Protein AF-B6F156-F1 (afdb_monomer)

Secondary structure (DSSP, 8-state):
-EE--TT--HHHHHHHHHHT--EEEE---SSHHHHHHHH-TTHHHHHHHHHHHHHHTT--SPEEEEEEE-TTT-SHHHHHHHHHHHHHTT--EEEEEEPPSSSS--SPPPHHHHHHHHHHHHT---SSEEEEE-----SS-TTSS-GGG---B-EE-TT-EEESBTT--SGGG--EETTTS-HHHHHHSHHHHHHHHHHHHHHHH-HHHHT-TTHHHHTTS-HHHHHHHHS-TTS--S-HHHHHHHHHHHHHTT-

Nearest PDB structures (foldseek):
  7qbt-assembly2_B  TM=6.401E-01  e=4.687E-03  Methanosarcina acetivorans
  7mjz-assembly1_A  TM=7.059E-01  e=1.134E-02  Bacteroides uniformis
  7qbt-assembly3_C  TM=6.334E-01  e=6.292E-03  Methanosarcina acetivorans
  7qbv-assembly2_B  TM=6.401E-01  e=7.079E-03  Methanosarcina acetivorans
  7mjx-assembly2_B  TM=7.141E-01  e=5.247E-02  Bacteroides uniformis

pLDDT: mean 93.04, std 7.11, range [56.88, 98.62]

Sequence (255 aa):
MVSNGSLIDNKKAKMLSKYNINIQFTIDGYNAEINNLTRGKNSFESQINALELLRKNNFKGFLNIRTNLWSKNLSYKNIKGIVEICEKFEVLRLDLVEAKKNGSFNEILLESDYKKVKSIIDKLNTKVNIVYERDIEEFKCELDKDLMNIEFGLRISANGDVFPCQYFLDKQFSIGNIYHNTLEDIIYGDKNKKIIDLISLRKSFIKKCTDCVYGDKCNAGCPAKAYLNNNNIFTIDGSCYKRKLDFANYYIKLI

Mean predicted aligned error: 5.0 Å

Structure (mmCIF, N/CA/C/O backbone):
data_AF-B6F156-F1
#
_entry.id   AF-B6F156-F1
#
loop_
_atom_site.group_PDB
_atom_site.id
_atom_site.type_symbol
_atom_site.label_atom_id
_atom_site.label_alt_id
_atom_site.label_comp_id
_atom_site.label_asym_id
_atom_site.label_entity_id
_atom_site.label_seq_id
_atom_site.pdbx_PDB_ins_code
_atom_site.Cartn_x
_atom_site.Cartn_y
_atom_site.Cartn_z
_atom_site.occupancy
_atom_site.B_iso_or_equiv
_atom_site.auth_seq_id
_atom_site.auth_comp_id
_atom_site.auth_asym_id
_atom_site.auth_atom_id
_atom_site.pdbx_PDB_model_num
ATOM 1 N N . MET A 1 1 ? -11.302 -5.441 0.487 1.00 93.06 1 MET A N 1
ATOM 2 C CA . MET A 1 1 ? -11.701 -4.067 0.106 1.00 93.06 1 MET A CA 1
ATOM 3 C C . MET A 1 1 ? -10.919 -3.075 0.949 1.00 93.06 1 MET A C 1
ATOM 5 O O . MET A 1 1 ? -10.837 -3.270 2.151 1.00 93.06 1 MET A O 1
ATOM 9 N N . VAL A 1 2 ? -10.370 -2.020 0.347 1.00 94.81 2 VAL A N 1
ATOM 10 C CA . VAL A 1 2 ? -9.778 -0.883 1.075 1.00 94.81 2 VAL A CA 1
ATOM 11 C C . VAL A 1 2 ? -10.713 0.312 0.907 1.00 94.81 2 VAL A C 1
ATOM 13 O O . VAL A 1 2 ? -11.169 0.566 -0.205 1.00 94.81 2 VAL A O 1
ATOM 16 N N . SER A 1 3 ? -11.046 1.012 1.990 1.00 95.00 3 SER A N 1
ATOM 17 C CA . SER A 1 3 ? -12.009 2.117 1.967 1.00 95.00 3 SER A CA 1
ATOM 18 C C . SER A 1 3 ? -11.616 3.232 2.933 1.00 95.00 3 SER A C 1
ATOM 20 O O . SER A 1 3 ? -11.032 2.989 3.985 1.00 95.00 3 SER A O 1
ATOM 22 N N . ASN A 1 4 ? -11.973 4.471 2.598 1.00 93.94 4 ASN A N 1
ATOM 23 C CA . ASN A 1 4 ? -11.883 5.610 3.516 1.00 93.94 4 ASN A CA 1
ATOM 24 C C . ASN A 1 4 ? -13.124 5.743 4.420 1.00 93.94 4 ASN A C 1
ATOM 26 O O . ASN A 1 4 ? -13.142 6.611 5.283 1.00 93.94 4 ASN A O 1
ATOM 30 N N . GLY A 1 5 ? -14.154 4.913 4.217 1.00 93.62 5 GLY A N 1
ATOM 31 C CA . GLY A 1 5 ? -15.374 4.868 5.027 1.00 93.62 5 GLY A CA 1
ATOM 32 C C . GLY A 1 5 ? -16.378 5.999 4.805 1.00 93.62 5 GLY A C 1
ATOM 33 O O . GLY A 1 5 ? -17.505 5.880 5.275 1.00 93.62 5 GLY A O 1
ATOM 34 N N . SER A 1 6 ? -16.044 7.043 4.039 1.00 93.75 6 SER A N 1
ATOM 35 C CA . SER A 1 6 ? -16.839 8.280 3.995 1.00 93.75 6 SER A CA 1
ATOM 36 C C . SER A 1 6 ? -18.266 8.121 3.469 1.00 93.75 6 SER A C 1
ATOM 38 O O . SER A 1 6 ? -19.143 8.905 3.816 1.00 93.75 6 SER A O 1
ATOM 40 N N . LEU A 1 7 ? -18.510 7.100 2.646 1.00 95.31 7 LEU A N 1
ATOM 41 C CA . LEU A 1 7 ? -19.807 6.845 2.015 1.00 95.31 7 LEU A CA 1
ATOM 42 C C . LEU A 1 7 ? -20.485 5.566 2.513 1.00 95.31 7 LEU A C 1
ATOM 44 O O . LEU A 1 7 ? -21.456 5.121 1.895 1.00 95.31 7 LEU A O 1
ATOM 48 N N . ILE A 1 8 ? -19.988 4.946 3.587 1.00 96.56 8 ILE A N 1
ATOM 49 C CA . ILE A 1 8 ? -20.640 3.774 4.179 1.00 96.56 8 ILE A CA 1
ATOM 50 C C . ILE A 1 8 ? -21.854 4.255 4.976 1.00 96.56 8 ILE A C 1
ATOM 52 O O . ILE A 1 8 ? -21.742 4.715 6.104 1.00 96.56 8 ILE A O 1
ATOM 56 N N . ASP A 1 9 ? -23.022 4.149 4.348 1.00 97.38 9 ASP A N 1
ATOM 57 C CA . ASP A 1 9 ? -24.328 4.334 4.978 1.00 97.38 9 ASP A CA 1
ATOM 58 C C . ASP A 1 9 ? -24.895 2.987 5.467 1.00 97.38 9 ASP A C 1
ATOM 60 O O . ASP A 1 9 ? -24.309 1.923 5.252 1.00 97.38 9 ASP A O 1
ATOM 64 N N . ASN A 1 10 ? -26.071 3.008 6.100 1.00 97.44 10 ASN A N 1
ATOM 65 C CA . ASN A 1 10 ? -26.702 1.796 6.624 1.00 97.44 10 ASN A CA 1
ATOM 66 C C . ASN A 1 10 ? -27.024 0.751 5.534 1.00 97.44 10 ASN A C 1
ATOM 68 O O . ASN A 1 10 ? -26.937 -0.450 5.787 1.00 97.44 10 ASN A O 1
ATOM 72 N N . LYS A 1 11 ? -27.369 1.178 4.309 1.00 97.81 11 LYS A N 1
ATOM 73 C CA . LYS A 1 11 ? -27.652 0.262 3.190 1.00 97.81 11 LYS A CA 1
ATOM 74 C C . LYS A 1 11 ? -26.374 -0.459 2.762 1.00 97.81 11 LYS A C 1
ATOM 76 O O . LYS A 1 11 ? -26.391 -1.678 2.591 1.00 97.81 11 LYS A O 1
ATOM 81 N N . LYS A 1 12 ? -25.266 0.276 2.621 1.00 97.25 12 LYS A N 1
ATOM 82 C CA . LYS A 1 12 ? -23.955 -0.293 2.285 1.00 97.25 12 LYS A CA 1
ATOM 83 C C . LYS A 1 12 ? -23.420 -1.156 3.421 1.00 97.25 12 LYS A C 1
ATOM 85 O O . LYS A 1 12 ? -22.956 -2.253 3.144 1.00 97.25 12 LYS A O 1
ATOM 90 N N . ALA A 1 13 ? -23.550 -0.730 4.676 1.00 97.31 13 ALA A N 1
ATOM 91 C CA . ALA A 1 13 ? -23.160 -1.531 5.833 1.00 97.31 13 ALA A CA 1
ATOM 92 C C . ALA A 1 13 ? -23.908 -2.872 5.863 1.00 97.31 13 ALA A C 1
ATOM 94 O O . ALA A 1 13 ? -23.271 -3.917 5.931 1.00 97.31 13 ALA A O 1
ATOM 95 N N . LYS A 1 14 ? -25.236 -2.870 5.676 1.00 97.12 14 LYS A N 1
ATOM 96 C CA . LYS A 1 14 ? -26.035 -4.103 5.577 1.00 97.12 14 LYS A CA 1
ATOM 97 C C . LYS A 1 14 ? -25.572 -5.014 4.438 1.00 97.12 14 LYS A C 1
ATOM 99 O O . LYS A 1 14 ? -25.502 -6.229 4.605 1.00 97.12 14 LYS A O 1
ATOM 104 N N . MET A 1 15 ? -25.250 -4.439 3.279 1.00 96.56 15 MET A N 1
ATOM 105 C CA . MET A 1 15 ? -24.708 -5.191 2.145 1.00 96.56 15 MET A CA 1
ATOM 106 C C . MET A 1 15 ? -23.341 -5.807 2.477 1.00 96.56 15 MET A C 1
ATOM 108 O O . MET A 1 15 ? -23.133 -6.989 2.229 1.00 96.56 15 MET A O 1
ATOM 112 N N . LEU A 1 16 ? -22.428 -5.033 3.065 1.00 96.38 16 LEU A N 1
ATOM 113 C CA . LEU A 1 16 ? -21.095 -5.492 3.456 1.00 96.38 16 LEU A CA 1
ATOM 114 C C . LEU A 1 16 ? -21.174 -6.608 4.509 1.00 96.38 16 LEU A C 1
ATOM 116 O O . LEU A 1 16 ? -20.507 -7.628 4.351 1.00 96.38 16 LEU A O 1
ATOM 120 N N . SER A 1 17 ? -22.049 -6.474 5.512 1.00 95.31 17 SER A N 1
ATOM 121 C CA . SER A 1 17 ? -22.307 -7.504 6.532 1.00 95.31 17 SER A CA 1
ATOM 122 C C . SER A 1 17 ? -22.934 -8.772 5.971 1.00 95.31 17 SER A C 1
ATOM 124 O O . SER A 1 17 ? -22.688 -9.857 6.487 1.00 95.31 17 SER A O 1
ATOM 126 N N . LYS A 1 18 ? -23.723 -8.674 4.895 1.00 96.44 18 LYS A N 1
ATOM 127 C CA . LYS A 1 18 ? -24.274 -9.859 4.226 1.00 96.44 18 LYS A CA 1
ATOM 128 C C . LYS A 1 18 ? -23.173 -10.722 3.604 1.00 96.44 18 LYS A C 1
ATOM 130 O O . LYS A 1 18 ? -23.259 -11.943 3.674 1.00 96.44 18 LYS A O 1
ATOM 135 N N . TYR A 1 19 ? -22.170 -10.101 2.984 1.00 95.31 19 TYR A N 1
ATOM 136 C CA . TYR A 1 19 ? -21.108 -10.820 2.270 1.00 95.31 19 TYR A CA 1
ATOM 137 C C . TYR A 1 19 ? -19.855 -11.076 3.116 1.00 95.31 19 TYR A C 1
ATOM 139 O O . TYR A 1 19 ? -19.027 -11.885 2.714 1.00 95.31 19 TYR A O 1
ATOM 147 N N . ASN A 1 20 ? -19.707 -10.403 4.265 1.00 91.75 20 ASN A N 1
ATOM 148 C CA . ASN A 1 20 ? -18.564 -10.527 5.180 1.00 91.75 20 ASN A CA 1
ATOM 149 C C . ASN A 1 20 ? -17.198 -10.412 4.479 1.00 91.75 20 ASN A C 1
ATOM 151 O O . ASN A 1 20 ? -16.246 -11.109 4.821 1.00 91.75 20 ASN A O 1
ATOM 155 N N . ILE A 1 21 ? -17.099 -9.520 3.488 1.00 92.06 21 ILE A N 1
ATOM 156 C CA . ILE A 1 21 ? -15.842 -9.277 2.773 1.00 92.06 21 ILE A CA 1
ATOM 157 C C . ILE A 1 21 ? -14.802 -8.667 3.711 1.00 92.06 21 ILE A C 1
ATOM 159 O O . ILE A 1 21 ? -15.156 -7.873 4.568 1.00 92.06 21 ILE A O 1
ATOM 163 N N . ASN A 1 22 ? -13.514 -8.937 3.510 1.00 95.50 22 ASN A N 1
ATOM 164 C CA . ASN A 1 22 ? -12.468 -8.283 4.302 1.00 95.50 22 ASN A CA 1
ATOM 165 C C . ASN A 1 22 ? -12.427 -6.775 3.996 1.00 95.50 22 ASN A C 1
ATOM 167 O O . ASN A 1 22 ? -12.381 -6.384 2.820 1.00 95.50 22 ASN A O 1
ATOM 171 N N . ILE A 1 23 ? -12.414 -5.927 5.027 1.00 96.88 23 ILE A N 1
ATOM 172 C CA . ILE A 1 23 ? -12.389 -4.464 4.893 1.00 96.88 23 ILE A CA 1
ATOM 173 C C . ILE A 1 23 ? -11.186 -3.900 5.638 1.00 96.88 23 ILE A C 1
ATOM 175 O O . ILE A 1 23 ? -10.985 -4.177 6.815 1.00 96.88 23 ILE A O 1
ATOM 179 N N . GLN A 1 24 ? -10.423 -3.056 4.953 1.00 97.88 24 GLN A N 1
ATOM 180 C CA . GLN A 1 24 ? -9.397 -2.227 5.559 1.00 97.88 24 GLN A CA 1
ATOM 181 C C . GLN A 1 24 ? -9.824 -0.762 5.528 1.00 97.88 24 GLN A C 1
ATOM 183 O O . GLN A 1 24 ? -10.112 -0.225 4.452 1.00 97.88 24 GLN A O 1
ATOM 188 N N . PHE A 1 25 ? -9.806 -0.115 6.689 1.00 97.94 25 PHE A N 1
ATOM 189 C CA . PHE A 1 25 ? -9.900 1.337 6.811 1.00 97.94 25 PHE A CA 1
ATOM 190 C C . PHE A 1 25 ? -8.520 1.942 6.999 1.00 97.94 25 PHE A C 1
ATOM 192 O O . PHE A 1 25 ? -7.653 1.324 7.610 1.00 97.94 25 PHE A O 1
ATOM 199 N N . THR A 1 26 ? -8.319 3.162 6.507 1.00 97.19 26 THR A N 1
ATOM 200 C CA . THR A 1 26 ? -7.079 3.898 6.769 1.00 97.19 26 THR A CA 1
ATOM 201 C C . THR A 1 26 ? -7.340 5.045 7.739 1.00 97.19 26 THR A C 1
ATOM 203 O O . THR A 1 26 ? -7.919 6.054 7.339 1.00 97.19 26 THR A O 1
ATOM 206 N N . ILE A 1 27 ? -6.902 4.893 8.988 1.00 98.06 27 ILE A N 1
ATOM 207 C CA . ILE A 1 27 ? -7.065 5.864 10.078 1.00 98.06 27 ILE A CA 1
ATOM 208 C C . ILE A 1 27 ? -5.660 6.250 10.550 1.00 98.06 27 ILE A C 1
ATOM 210 O O . ILE A 1 27 ? -4.930 5.409 11.060 1.00 98.06 27 ILE A O 1
ATOM 214 N N . ASP A 1 28 ? -5.257 7.506 10.350 1.00 97.50 28 ASP A N 1
ATOM 215 C CA . ASP A 1 28 ? -3.910 7.993 10.698 1.00 97.50 28 ASP A CA 1
ATOM 216 C C . ASP A 1 28 ? -3.827 8.604 12.102 1.00 97.50 28 ASP A C 1
ATOM 218 O O . ASP A 1 28 ? -2.723 8.861 12.597 1.00 97.50 28 ASP A O 1
ATOM 222 N N . GLY A 1 29 ? -4.975 8.859 12.735 1.00 97.81 29 GLY A N 1
ATOM 223 C CA . GLY A 1 29 ? -5.055 9.476 14.051 1.00 97.81 29 GLY A CA 1
ATOM 224 C C . GLY A 1 29 ? -6.192 8.930 14.908 1.00 97.81 29 GLY A C 1
ATOM 225 O O . GLY A 1 29 ? -7.269 8.645 14.394 1.00 97.81 29 GLY A O 1
ATOM 226 N N . TYR A 1 30 ? -5.980 8.844 16.223 1.00 98.00 30 TYR A N 1
ATOM 227 C CA . TYR A 1 30 ? -7.030 8.456 17.185 1.00 98.00 30 TYR A CA 1
ATOM 228 C C . TYR A 1 30 ? -8.124 9.519 17.378 1.00 98.00 30 TYR A C 1
ATOM 230 O O . TYR A 1 30 ? -9.101 9.285 18.086 1.00 98.00 30 TYR A O 1
ATOM 238 N N . ASN A 1 31 ? -7.940 10.707 16.802 1.00 98.19 31 ASN A N 1
ATOM 239 C CA . ASN A 1 31 ? -8.881 11.812 16.851 1.00 98.19 31 ASN A CA 1
ATOM 240 C C . ASN A 1 31 ? -8.879 12.589 15.524 1.00 98.19 31 ASN A C 1
ATOM 242 O O . ASN A 1 31 ? -7.987 12.432 14.682 1.00 98.19 31 ASN A O 1
ATOM 246 N N . ALA A 1 32 ? -9.869 13.466 15.362 1.00 97.88 32 ALA A N 1
ATOM 247 C CA . ALA A 1 32 ? -10.017 14.313 14.184 1.00 97.88 32 ALA A CA 1
ATOM 248 C C . ALA A 1 32 ? -8.817 15.246 13.961 1.00 97.88 32 ALA A C 1
ATOM 250 O O . ALA A 1 32 ? -8.410 15.441 12.820 1.00 97.88 32 ALA A O 1
ATOM 251 N N . GLU A 1 33 ? -8.228 15.784 15.035 1.00 97.62 33 GLU A N 1
ATOM 252 C CA . GLU A 1 33 ? -7.079 16.695 14.972 1.00 97.62 33 GLU A CA 1
ATOM 253 C C . GLU A 1 33 ? -5.899 16.074 14.218 1.00 97.62 33 GLU A C 1
ATOM 255 O O . GLU A 1 33 ? -5.367 16.702 13.310 1.00 97.62 33 GLU A O 1
ATOM 260 N N . ILE A 1 34 ? -5.523 14.834 14.543 1.00 97.31 34 ILE A N 1
ATOM 261 C CA . ILE A 1 34 ? -4.382 14.150 13.921 1.00 97.31 34 ILE A CA 1
ATOM 262 C C . ILE A 1 34 ? -4.786 13.510 12.592 1.00 97.31 34 ILE A C 1
ATOM 264 O O . ILE A 1 34 ? -4.065 13.631 11.602 1.00 97.31 34 ILE A O 1
ATOM 268 N N . ASN A 1 35 ? -5.933 12.826 12.549 1.00 97.50 35 ASN A N 1
ATOM 269 C CA . ASN A 1 35 ? -6.353 12.071 11.368 1.00 97.50 35 ASN A CA 1
ATOM 270 C C . ASN A 1 35 ? -6.619 12.990 10.168 1.00 97.50 35 ASN A C 1
ATOM 272 O O . ASN A 1 35 ? -6.212 12.698 9.042 1.00 97.50 35 ASN A O 1
ATOM 276 N N . ASN A 1 36 ? -7.271 14.130 10.407 1.00 96.75 36 ASN A N 1
ATOM 277 C CA . ASN A 1 36 ? -7.695 15.018 9.331 1.00 96.75 36 ASN A CA 1
ATOM 278 C C . ASN A 1 36 ? -6.519 15.778 8.690 1.00 96.75 36 ASN A C 1
ATOM 280 O O . ASN A 1 36 ? -6.694 16.286 7.582 1.00 96.75 36 ASN A O 1
ATOM 284 N N . LEU A 1 37 ? -5.324 15.799 9.311 1.00 95.44 37 LEU A N 1
ATOM 285 C CA . LEU A 1 37 ? -4.104 16.373 8.716 1.00 95.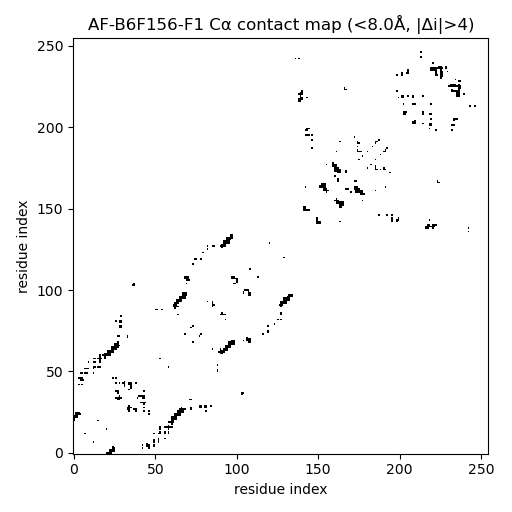44 37 LEU A CA 1
ATOM 286 C C . LEU A 1 37 ? -3.763 15.736 7.362 1.00 95.44 37 LEU A C 1
ATOM 288 O O . LEU A 1 37 ? -3.267 16.419 6.472 1.00 95.44 37 LEU A O 1
ATOM 292 N N . THR A 1 38 ? -4.027 14.437 7.206 1.00 94.81 38 THR A N 1
ATOM 293 C CA . THR A 1 38 ? -3.648 13.659 6.012 1.00 94.81 38 THR A CA 1
ATOM 294 C C . THR A 1 38 ? -4.853 13.083 5.281 1.00 94.81 38 THR A C 1
ATOM 296 O O . THR A 1 38 ? -4.771 12.792 4.088 1.00 94.81 38 THR A O 1
ATOM 299 N N . ARG A 1 39 ? -5.981 12.904 5.978 1.00 93.94 39 ARG A N 1
ATOM 300 C CA . ARG A 1 39 ? -7.204 12.292 5.436 1.00 93.94 39 ARG A CA 1
ATOM 301 C C . ARG A 1 39 ? -8.264 13.300 5.003 1.00 93.94 39 ARG A C 1
ATOM 303 O O . ARG A 1 39 ? -9.213 12.917 4.322 1.00 93.94 39 ARG A O 1
ATOM 310 N N . GLY A 1 40 ? -8.077 14.575 5.340 1.00 93.50 40 GLY A N 1
ATOM 311 C CA . GLY A 1 40 ? -9.013 15.648 5.031 1.00 93.50 40 GLY A CA 1
ATOM 312 C C . GLY A 1 40 ? -10.086 15.836 6.102 1.00 93.50 40 GLY A C 1
ATOM 313 O O . GLY A 1 40 ? -10.246 15.036 7.028 1.00 93.50 40 GLY A O 1
ATOM 314 N N . LYS A 1 41 ? -10.820 16.942 5.979 1.00 94.75 41 LYS A N 1
ATOM 315 C CA . LYS A 1 41 ? -11.845 17.366 6.939 1.00 94.75 41 LYS A CA 1
ATOM 316 C C . LYS A 1 41 ? -12.963 16.321 7.064 1.00 94.75 41 LYS A C 1
ATOM 318 O O . LYS A 1 41 ? -13.416 15.784 6.057 1.00 94.75 41 LYS A O 1
ATOM 323 N N . ASN A 1 42 ? -13.426 16.085 8.293 1.00 94.75 42 ASN A N 1
ATOM 324 C CA . ASN A 1 42 ? -14.512 15.157 8.654 1.00 94.75 42 ASN A CA 1
ATOM 325 C C . ASN A 1 42 ? -14.236 13.667 8.355 1.00 94.75 42 ASN A C 1
ATOM 327 O O . ASN A 1 42 ? -15.152 12.836 8.389 1.00 94.75 42 ASN A O 1
ATOM 331 N N . SER A 1 43 ? -12.997 13.312 8.003 1.00 96.44 43 SER A N 1
ATOM 332 C CA . SER A 1 43 ? -12.659 11.935 7.640 1.00 96.44 43 SER A CA 1
ATOM 333 C C . SER A 1 43 ? -12.705 11.007 8.851 1.00 96.44 43 SER A C 1
ATOM 335 O O . SER A 1 43 ? -13.256 9.914 8.740 1.00 96.44 43 SER A O 1
ATOM 337 N N . PHE A 1 44 ? -12.216 11.460 10.010 1.00 98.00 44 PHE A N 1
ATOM 338 C CA . PHE A 1 44 ? -12.234 10.679 11.246 1.00 98.00 44 PHE A CA 1
ATOM 339 C C . PHE A 1 44 ? -13.659 10.296 11.654 1.00 98.00 44 PHE A C 1
ATOM 341 O O . PHE A 1 44 ? -13.969 9.124 11.841 1.00 98.00 44 PHE A O 1
ATOM 348 N N . GLU A 1 45 ? -14.556 11.275 11.714 1.00 97.62 45 GLU A N 1
ATOM 349 C CA . GLU A 1 45 ? -15.954 11.090 12.095 1.00 97.62 45 GLU A CA 1
ATOM 350 C C . GLU A 1 45 ? -16.656 10.114 11.150 1.00 97.62 45 GLU A C 1
ATOM 352 O O . GLU A 1 45 ? -17.369 9.213 11.590 1.00 97.62 45 GLU A O 1
ATOM 357 N N . SER A 1 46 ? -16.398 10.240 9.846 1.00 97.25 46 SER A N 1
ATOM 358 C CA . SER A 1 46 ? -16.989 9.346 8.852 1.00 97.25 46 SER A CA 1
ATOM 359 C C . SER A 1 46 ? -16.476 7.907 8.982 1.00 97.25 46 SER A C 1
ATOM 361 O O . SER A 1 46 ? -17.239 6.959 8.800 1.00 97.25 46 SER A O 1
ATOM 363 N N . GLN A 1 47 ? -15.197 7.729 9.323 1.00 97.94 47 GLN A N 1
ATOM 364 C CA . GLN A 1 47 ? -14.580 6.420 9.557 1.00 97.94 47 GLN A CA 1
ATOM 365 C C . GLN A 1 47 ? -15.139 5.747 10.813 1.00 97.94 47 GLN A C 1
ATOM 367 O O . GLN A 1 47 ? -15.490 4.568 10.767 1.00 97.94 47 GLN A O 1
ATOM 372 N N . ILE A 1 48 ? -15.283 6.496 11.910 1.00 98.31 48 ILE A N 1
ATOM 373 C CA . ILE A 1 48 ? -15.899 5.991 13.142 1.00 98.31 48 ILE A CA 1
ATOM 374 C C . ILE A 1 48 ? -17.366 5.618 12.898 1.00 98.31 48 ILE A C 1
ATOM 376 O O . ILE A 1 48 ? -17.772 4.510 13.242 1.00 98.31 48 ILE A O 1
ATOM 380 N N . ASN A 1 49 ? -18.137 6.471 12.217 1.00 98.38 49 ASN A N 1
ATOM 381 C CA . ASN A 1 49 ? -19.523 6.164 11.856 1.00 98.38 49 ASN A CA 1
ATOM 382 C C . ASN A 1 49 ? -19.629 4.909 10.965 1.00 98.38 49 ASN A C 1
ATOM 384 O O . ASN A 1 49 ? -20.532 4.092 11.141 1.00 98.38 49 ASN A O 1
ATOM 388 N N . ALA A 1 50 ? -18.694 4.704 10.032 1.00 98.12 50 ALA A N 1
ATOM 389 C CA . ALA A 1 50 ? -18.660 3.490 9.220 1.00 98.12 50 ALA A CA 1
ATOM 390 C C . ALA A 1 50 ? -18.458 2.223 10.072 1.00 98.12 50 ALA A C 1
ATOM 392 O O . ALA A 1 50 ? -19.169 1.236 9.869 1.00 98.12 50 ALA A O 1
ATOM 393 N N . LEU A 1 51 ? -17.536 2.254 11.042 1.00 98.19 51 LEU A N 1
ATOM 394 C CA . LEU A 1 51 ? -17.319 1.153 11.989 1.00 98.19 51 LEU A CA 1
ATOM 395 C C . LEU A 1 51 ? -18.561 0.901 12.860 1.00 98.19 51 LEU A C 1
ATOM 397 O O . LEU A 1 51 ? -18.967 -0.248 13.039 1.00 98.19 51 LEU A O 1
ATOM 401 N N . GLU A 1 52 ? -19.215 1.961 13.341 1.00 98.38 52 GLU A N 1
ATOM 402 C CA . GLU A 1 52 ? -20.466 1.871 14.107 1.00 98.38 52 GLU A CA 1
ATOM 403 C C . GLU A 1 52 ? -21.594 1.224 13.296 1.00 98.38 52 GLU A C 1
ATOM 405 O O . GLU A 1 52 ? -22.279 0.325 13.790 1.00 98.38 52 GLU A O 1
ATOM 410 N N . LEU A 1 53 ? -21.766 1.623 12.034 1.00 98.38 53 LEU A N 1
ATOM 411 C CA . LEU A 1 53 ? -22.778 1.053 11.146 1.00 98.38 53 LEU A CA 1
ATOM 412 C C . LEU A 1 53 ? -22.502 -0.416 10.816 1.00 98.38 53 LEU A C 1
ATOM 414 O O . LEU A 1 53 ? -23.445 -1.210 10.784 1.00 98.38 53 LEU A O 1
ATOM 418 N N . LEU A 1 54 ? -21.241 -0.798 10.595 1.00 97.62 54 LEU A N 1
ATOM 419 C CA . LEU A 1 54 ? -20.858 -2.197 10.382 1.00 97.62 54 LEU A CA 1
ATOM 420 C C . LEU A 1 54 ? -21.171 -3.047 11.618 1.00 97.62 54 LEU A C 1
ATOM 422 O O . LEU A 1 54 ? -21.837 -4.078 11.495 1.00 97.62 54 LEU A O 1
ATOM 426 N N . ARG A 1 55 ? -20.787 -2.575 12.811 1.00 96.69 55 ARG A N 1
ATOM 427 C CA . ARG A 1 55 ? -21.092 -3.247 14.081 1.00 96.69 55 ARG A CA 1
ATOM 428 C C . ARG A 1 55 ? -22.600 -3.381 14.302 1.00 96.69 55 ARG A C 1
ATOM 430 O O . ARG A 1 55 ? -23.078 -4.472 14.592 1.00 96.69 55 ARG A O 1
ATOM 437 N N . LYS A 1 56 ? -23.370 -2.306 14.092 1.00 97.69 56 LYS A N 1
ATOM 438 C CA . LYS A 1 56 ? -24.841 -2.307 14.214 1.00 97.69 56 LYS A CA 1
ATOM 439 C C . LYS A 1 56 ? -25.516 -3.296 13.259 1.00 97.69 56 LYS A C 1
ATOM 441 O O . LYS A 1 56 ? -26.574 -3.831 13.577 1.00 97.69 56 LYS A O 1
ATOM 446 N N . ASN A 1 57 ? -24.916 -3.540 12.095 1.00 97.06 57 ASN A N 1
ATOM 447 C CA . ASN A 1 57 ? -25.392 -4.515 11.115 1.00 97.06 57 ASN A CA 1
ATOM 448 C C . ASN A 1 57 ? -24.755 -5.907 11.298 1.00 97.06 57 ASN A C 1
ATOM 450 O O . ASN A 1 57 ? -24.789 -6.701 10.359 1.00 97.06 57 ASN A O 1
ATOM 454 N N . ASN A 1 58 ? -24.181 -6.216 12.470 1.00 95.75 58 ASN A N 1
ATOM 455 C CA . ASN A 1 58 ? -23.573 -7.510 12.801 1.00 95.75 58 ASN A CA 1
ATOM 456 C C . ASN A 1 58 ? -22.560 -7.991 11.748 1.00 95.75 58 ASN A C 1
ATOM 458 O O . ASN A 1 58 ? -22.596 -9.148 11.326 1.00 95.75 58 ASN A O 1
ATOM 462 N N . PHE A 1 59 ? -21.692 -7.092 11.277 1.00 96.56 59 PHE A N 1
ATOM 463 C CA . PHE A 1 59 ? -20.604 -7.445 10.370 1.00 96.56 59 PHE A CA 1
ATOM 464 C C . PHE A 1 59 ? -19.667 -8.476 11.022 1.00 96.56 59 PHE A C 1
ATOM 466 O O . PHE A 1 59 ? -19.210 -8.259 12.140 1.00 96.56 59 PHE A O 1
ATOM 473 N N . LYS A 1 60 ? -19.372 -9.585 10.328 1.00 95.31 60 LYS A N 1
ATOM 474 C CA . LYS A 1 60 ? -18.497 -10.672 10.818 1.00 95.31 60 LYS A CA 1
ATOM 475 C C . LYS A 1 60 ? -17.265 -10.910 9.941 1.00 95.31 60 LYS A C 1
ATOM 477 O O . LYS A 1 60 ? -16.535 -11.873 10.160 1.00 95.31 60 LYS A O 1
ATOM 482 N N . GLY A 1 61 ? -17.066 -10.088 8.910 1.00 94.56 61 GLY A N 1
ATOM 483 C CA . GLY A 1 61 ? -15.875 -10.164 8.068 1.00 94.56 61 GLY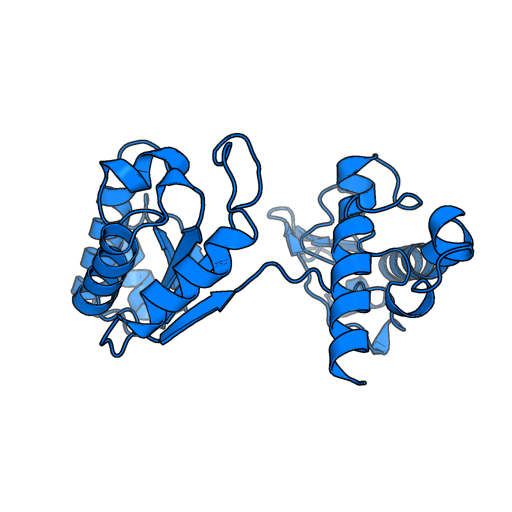 A CA 1
ATOM 484 C C . GLY A 1 61 ? -14.623 -9.704 8.813 1.00 94.56 61 GLY A C 1
ATOM 485 O O . GLY A 1 61 ? -14.691 -9.138 9.904 1.00 94.56 61 GLY A O 1
ATOM 486 N N . PHE A 1 62 ? -13.458 -9.908 8.202 1.00 96.25 62 PHE A N 1
ATOM 487 C CA . PHE A 1 62 ? -12.206 -9.429 8.777 1.00 96.25 62 PHE A CA 1
ATOM 488 C C 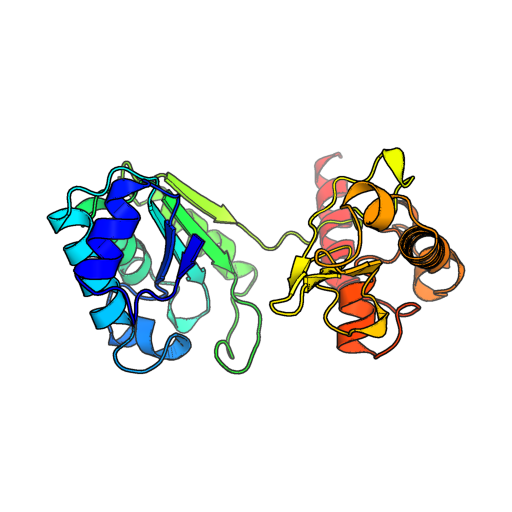. PHE A 1 62 ? -12.094 -7.905 8.640 1.00 96.25 62 PHE A C 1
ATOM 490 O O . PHE A 1 62 ? -12.124 -7.373 7.523 1.00 96.25 62 PHE A O 1
ATOM 497 N N . LEU A 1 63 ? -11.934 -7.211 9.768 1.00 97.38 63 LEU A N 1
ATOM 498 C CA . LEU A 1 63 ? -11.620 -5.785 9.812 1.00 97.38 63 LEU A CA 1
ATOM 499 C C . LEU A 1 63 ? -10.131 -5.567 10.075 1.00 97.38 63 LEU A C 1
ATOM 501 O O . LEU A 1 63 ? -9.554 -6.154 10.991 1.00 97.38 63 LEU A O 1
ATOM 505 N N . ASN A 1 64 ? -9.552 -4.662 9.293 1.00 98.12 64 ASN A N 1
ATOM 506 C CA . ASN A 1 64 ? -8.197 -4.158 9.454 1.00 98.12 64 ASN A CA 1
ATOM 507 C C . ASN A 1 64 ? -8.215 -2.628 9.538 1.00 98.12 64 ASN A C 1
ATOM 509 O O . ASN A 1 64 ? -8.940 -1.968 8.786 1.00 98.12 64 ASN A O 1
ATOM 513 N N . ILE A 1 65 ? -7.383 -2.055 10.399 1.00 98.44 65 ILE A N 1
ATOM 514 C CA . ILE A 1 65 ? -7.060 -0.630 10.351 1.00 98.44 65 ILE A CA 1
ATOM 515 C C . ILE A 1 65 ? -5.611 -0.486 9.911 1.00 98.44 65 ILE A C 1
ATOM 517 O O . ILE A 1 65 ? -4.711 -1.069 10.496 1.00 98.44 65 ILE A O 1
ATOM 521 N N . ARG A 1 66 ? -5.376 0.340 8.895 1.00 97.81 66 ARG A N 1
ATOM 522 C CA . ARG A 1 66 ? -4.043 0.776 8.493 1.00 97.81 66 ARG A CA 1
ATOM 523 C C . ARG A 1 66 ? -3.801 2.202 8.971 1.00 97.81 66 ARG A C 1
ATOM 525 O O . ARG A 1 66 ? -4.601 3.091 8.697 1.00 97.81 66 ARG A O 1
ATOM 532 N N . THR A 1 67 ? -2.661 2.431 9.605 1.00 97.69 67 THR A N 1
ATOM 533 C CA . THR A 1 67 ? -2.145 3.754 9.966 1.00 97.69 67 THR A CA 1
ATOM 534 C C . THR A 1 67 ? -0.903 4.031 9.134 1.00 97.69 67 THR A C 1
ATOM 536 O O . THR A 1 67 ? 0.078 3.293 9.226 1.00 97.69 67 THR A O 1
ATOM 539 N N . ASN A 1 68 ? -0.915 5.101 8.337 1.00 95.94 68 ASN A N 1
ATOM 540 C CA . ASN A 1 68 ? 0.310 5.569 7.697 1.00 95.94 68 ASN A CA 1
ATOM 541 C C . ASN A 1 68 ? 1.084 6.441 8.703 1.00 95.94 68 ASN A C 1
ATOM 543 O O . ASN A 1 68 ? 0.653 7.542 9.051 1.00 95.94 68 ASN A O 1
ATOM 547 N N . LEU A 1 69 ? 2.197 5.923 9.219 1.00 95.94 69 LEU A N 1
ATOM 548 C CA . LEU A 1 69 ? 3.039 6.585 10.209 1.00 95.94 69 LEU A CA 1
ATOM 549 C C . LEU A 1 69 ? 3.946 7.636 9.562 1.00 95.94 69 LEU A C 1
ATOM 551 O O . LEU A 1 69 ? 4.637 7.371 8.580 1.00 95.94 69 LEU A O 1
ATOM 555 N N . TRP A 1 70 ? 3.970 8.821 10.159 1.00 94.88 70 TRP A N 1
ATOM 556 C CA . TRP A 1 70 ? 4.778 9.971 9.760 1.00 94.88 70 TRP A CA 1
ATOM 557 C C . TRP A 1 70 ? 5.101 10.818 10.996 1.00 94.88 70 TRP A C 1
ATOM 559 O O . TRP A 1 70 ? 4.570 10.574 12.084 1.00 94.88 70 TRP A O 1
ATOM 569 N N . SER A 1 71 ? 5.981 11.813 10.871 1.00 94.06 71 SER A N 1
ATOM 570 C CA . SER A 1 71 ? 6.566 12.478 12.046 1.00 94.06 71 SER A CA 1
ATOM 571 C C . SER A 1 71 ? 5.518 13.095 12.983 1.00 94.06 71 SER A C 1
ATOM 573 O O . SER A 1 71 ? 5.700 13.081 14.200 1.00 94.06 71 SER A O 1
ATOM 575 N N . LYS A 1 72 ? 4.382 13.564 12.446 1.00 95.38 72 LYS A N 1
ATOM 576 C CA . LYS A 1 72 ? 3.327 14.233 13.230 1.00 95.38 72 LYS A CA 1
ATOM 577 C C . LYS A 1 72 ? 2.354 13.299 13.944 1.00 95.38 72 LYS A C 1
ATOM 579 O O . LYS A 1 72 ? 1.681 13.747 14.866 1.00 95.38 72 LYS A O 1
ATOM 584 N N . ASN A 1 73 ? 2.270 12.022 13.566 1.00 96.69 73 ASN A N 1
ATOM 585 C CA . ASN A 1 73 ? 1.391 11.061 14.244 1.00 96.69 73 ASN A CA 1
ATOM 586 C C . ASN A 1 73 ? 2.155 10.003 15.062 1.00 96.69 73 ASN A C 1
ATOM 588 O O . ASN A 1 73 ? 1.531 9.173 15.731 1.00 96.69 73 ASN A O 1
ATOM 592 N N . LEU A 1 74 ? 3.493 10.057 15.079 1.00 96.56 74 LEU A N 1
ATOM 593 C CA . LEU A 1 74 ? 4.328 9.143 15.855 1.00 96.56 74 LEU A CA 1
ATOM 594 C C . LEU A 1 74 ? 4.393 9.530 17.343 1.00 96.56 74 LEU A C 1
ATOM 596 O O . LEU A 1 74 ? 5.352 10.136 17.838 1.00 96.56 74 LEU A O 1
ATOM 600 N N . SER A 1 75 ? 3.378 9.111 18.094 1.00 97.19 75 SER A N 1
ATOM 601 C CA . SER A 1 75 ? 3.351 9.209 19.554 1.00 97.19 75 SER A CA 1
ATOM 602 C C . SER A 1 75 ? 2.710 7.977 20.189 1.00 97.19 75 SER A C 1
ATOM 604 O O . SER A 1 75 ? 1.850 7.335 19.587 1.00 97.19 75 SER A O 1
ATOM 606 N N . TYR A 1 76 ? 3.098 7.676 21.435 1.00 97.81 76 TYR A N 1
ATOM 607 C CA . TYR A 1 76 ? 2.459 6.614 22.219 1.00 97.81 76 TYR A CA 1
ATOM 608 C C . TYR A 1 76 ? 0.951 6.861 22.351 1.00 97.81 76 TYR A C 1
ATOM 610 O O . TYR A 1 76 ? 0.163 5.950 22.131 1.00 97.81 76 TYR A O 1
ATOM 618 N N . LYS A 1 77 ? 0.551 8.113 22.625 1.00 98.31 77 LYS A N 1
ATOM 619 C CA . LYS A 1 77 ? -0.857 8.518 22.739 1.00 98.31 77 LYS A CA 1
ATOM 620 C C . LYS A 1 77 ? -1.649 8.185 21.474 1.00 98.31 77 LYS A C 1
ATOM 622 O O . LYS A 1 77 ? -2.730 7.621 21.577 1.00 98.31 77 LYS A O 1
ATOM 627 N N . ASN A 1 78 ? -1.106 8.509 20.300 1.00 98.38 78 ASN A N 1
ATOM 628 C CA . ASN A 1 78 ? -1.797 8.265 19.040 1.00 98.38 78 ASN A CA 1
ATOM 629 C C . ASN A 1 78 ? -1.951 6.772 18.742 1.00 98.38 78 ASN A C 1
ATOM 631 O O . ASN A 1 78 ? -3.061 6.313 18.499 1.00 98.38 78 ASN A O 1
ATOM 635 N N . ILE A 1 79 ? -0.857 6.010 18.809 1.00 98.38 79 ILE A N 1
ATOM 636 C CA . ILE A 1 79 ? -0.889 4.576 18.495 1.00 98.38 79 ILE A CA 1
ATOM 637 C C . ILE A 1 79 ? -1.768 3.830 19.507 1.00 98.38 79 ILE A C 1
ATOM 639 O O . ILE A 1 79 ? -2.607 3.031 19.102 1.00 98.38 79 ILE A O 1
ATOM 643 N N . LYS A 1 80 ? -1.651 4.146 20.806 1.00 98.50 80 LYS A N 1
ATOM 644 C CA . LYS A 1 80 ? -2.528 3.585 21.841 1.00 98.50 80 LYS A CA 1
ATOM 645 C C . LYS A 1 80 ? -3.999 3.906 21.569 1.00 98.50 80 LYS A C 1
ATOM 647 O O . LYS A 1 80 ? -4.820 3.002 21.610 1.00 98.50 80 LYS A O 1
ATOM 652 N N . GLY A 1 81 ? -4.329 5.155 21.240 1.00 98.50 81 GLY A N 1
ATOM 653 C CA . GLY A 1 81 ? -5.710 5.537 20.939 1.00 98.50 81 GLY A CA 1
ATOM 654 C C . GLY A 1 81 ? -6.280 4.822 19.706 1.00 98.50 81 GLY A C 1
ATOM 655 O O . GLY A 1 81 ? -7.456 4.477 19.683 1.00 98.50 81 GLY A O 1
ATOM 656 N N . ILE A 1 82 ? -5.458 4.532 18.692 1.00 98.62 82 ILE A N 1
ATOM 657 C CA . ILE A 1 82 ? -5.889 3.724 17.538 1.00 98.62 82 ILE A CA 1
ATOM 658 C C . ILE A 1 82 ? -6.114 2.261 17.945 1.00 98.62 82 ILE A C 1
ATOM 660 O O . ILE A 1 82 ? -7.082 1.653 17.492 1.00 98.62 82 ILE A O 1
ATOM 664 N N . VAL A 1 83 ? -5.282 1.702 18.829 1.00 98.62 83 VAL A N 1
ATOM 665 C CA . VAL A 1 83 ? -5.521 0.370 19.413 1.00 98.62 83 VAL A CA 1
ATOM 666 C C . VAL A 1 83 ? -6.831 0.342 20.202 1.00 98.62 83 VAL A C 1
ATOM 668 O O . VAL A 1 83 ? -7.621 -0.574 20.010 1.00 98.62 83 VAL A O 1
ATOM 671 N N . GLU A 1 84 ? -7.124 1.368 21.001 1.00 98.56 84 GLU A N 1
ATOM 672 C CA . GLU A 1 84 ? -8.396 1.486 21.731 1.00 98.56 84 GLU A CA 1
ATOM 673 C C . GLU A 1 84 ? -9.603 1.552 20.772 1.00 98.56 84 GLU A C 1
ATOM 675 O O . GLU A 1 84 ? -10.645 0.950 21.036 1.00 98.56 84 GLU A O 1
ATOM 680 N N . ILE A 1 85 ? -9.468 2.225 19.619 1.00 98.50 85 ILE A N 1
ATOM 681 C CA . ILE A 1 85 ? -10.476 2.186 18.545 1.00 98.50 85 ILE A CA 1
ATOM 682 C C . ILE A 1 85 ? -10.620 0.760 18.002 1.00 98.50 85 ILE A C 1
ATOM 684 O O . ILE A 1 85 ? -11.745 0.283 17.845 1.00 98.50 85 ILE A O 1
ATOM 688 N N . CYS A 1 86 ? -9.506 0.072 17.731 1.00 98.50 86 CYS A N 1
ATOM 689 C CA . CYS A 1 86 ? -9.535 -1.303 17.240 1.00 98.50 86 CYS A CA 1
ATOM 690 C C . CYS A 1 86 ? -10.278 -2.221 18.219 1.00 98.50 86 CYS A C 1
ATOM 692 O O . CYS A 1 86 ? -11.194 -2.928 17.814 1.00 98.50 86 CYS A O 1
ATOM 694 N N . GLU A 1 87 ? -9.954 -2.150 19.509 1.00 97.88 87 GLU A N 1
ATOM 695 C CA . GLU A 1 87 ? -10.602 -2.934 20.564 1.00 97.88 87 GLU A CA 1
ATOM 696 C C . GLU A 1 87 ? -12.093 -2.601 20.690 1.00 97.88 87 GLU A C 1
ATOM 698 O O . GLU A 1 87 ? -12.928 -3.506 20.717 1.00 97.88 87 GLU A O 1
ATOM 703 N N . LYS A 1 88 ? -12.455 -1.309 20.687 1.00 97.56 88 LYS A N 1
ATOM 704 C CA . LYS A 1 88 ? -13.855 -0.854 20.753 1.00 97.56 88 LYS A CA 1
ATOM 705 C C . LYS A 1 88 ? -14.709 -1.431 19.623 1.00 97.56 88 LYS A C 1
ATOM 707 O O . LYS A 1 88 ? -15.897 -1.691 19.837 1.00 97.56 88 LYS A O 1
ATOM 712 N N . PHE A 1 89 ? -14.140 -1.575 18.429 1.00 97.12 89 PHE A N 1
ATOM 713 C CA . PHE A 1 89 ? -14.841 -2.030 17.226 1.00 97.12 89 PHE A CA 1
ATOM 714 C C . PHE A 1 89 ? -14.490 -3.459 16.806 1.00 97.12 89 PHE A C 1
ATOM 716 O O . PHE A 1 89 ? -14.837 -3.852 15.695 1.00 97.12 89 PHE A O 1
ATOM 723 N N . GLU A 1 90 ? -13.839 -4.229 17.684 1.00 96.06 90 GLU A N 1
ATOM 724 C CA . GLU A 1 90 ? -13.476 -5.633 17.445 1.00 96.06 90 GLU A CA 1
ATOM 725 C C . GLU A 1 90 ? -12.645 -5.826 16.156 1.00 96.06 90 GLU A C 1
ATOM 727 O O . GLU A 1 90 ? -12.725 -6.843 15.468 1.00 96.06 90 GLU A O 1
ATOM 732 N N . VAL A 1 91 ? -11.820 -4.830 15.820 1.00 97.50 91 VAL A N 1
ATOM 733 C CA . VAL A 1 91 ? -10.861 -4.885 14.714 1.00 97.50 91 VAL A CA 1
ATOM 734 C C . VAL A 1 91 ? -9.680 -5.753 15.137 1.00 97.50 91 VAL A C 1
ATOM 736 O O . VAL A 1 91 ? -9.015 -5.483 16.136 1.00 97.50 91 VAL A O 1
ATOM 739 N N . LEU A 1 92 ? -9.406 -6.797 14.357 1.00 93.56 92 LEU A N 1
ATOM 740 C CA . LEU A 1 92 ? -8.451 -7.843 14.733 1.00 93.56 92 LEU A CA 1
ATOM 741 C C . LEU A 1 92 ? -6.998 -7.490 14.405 1.00 93.56 92 LEU A C 1
ATOM 743 O O . LEU A 1 92 ? -6.083 -8.070 14.989 1.00 93.56 92 LEU A O 1
ATOM 747 N N . ARG A 1 93 ? -6.778 -6.571 13.458 1.00 97.94 93 ARG A N 1
ATOM 748 C CA . ARG A 1 93 ? -5.448 -6.221 12.953 1.00 97.94 93 ARG A CA 1
ATOM 749 C C . ARG A 1 93 ? -5.270 -4.713 12.811 1.00 97.94 93 ARG A C 1
ATOM 751 O O . ARG A 1 93 ? -6.173 -4.014 12.346 1.00 97.94 93 ARG A O 1
ATOM 758 N N . LEU A 1 94 ? -4.087 -4.251 13.207 1.00 98.50 94 LEU A N 1
ATOM 759 C CA . LEU A 1 94 ? -3.603 -2.891 13.012 1.00 98.50 94 LEU A CA 1
ATOM 760 C C . LEU A 1 94 ? -2.290 -2.935 12.225 1.00 98.50 94 LEU A C 1
ATOM 762 O O . LEU A 1 94 ? -1.265 -3.363 12.752 1.00 98.50 94 LEU A O 1
ATOM 766 N N . ASP A 1 95 ? -2.317 -2.452 10.988 1.00 97.88 95 ASP A N 1
ATOM 767 C CA . ASP A 1 95 ? -1.125 -2.272 10.165 1.00 97.88 95 ASP A CA 1
ATOM 768 C C . ASP A 1 95 ? -0.543 -0.876 10.370 1.00 97.88 95 ASP A C 1
ATOM 770 O O . ASP A 1 95 ? -1.145 0.137 10.005 1.00 97.88 95 ASP A O 1
ATOM 774 N N . LEU A 1 96 ? 0.659 -0.815 10.924 1.00 97.19 96 LEU A N 1
ATOM 775 C CA . LEU A 1 96 ? 1.466 0.392 10.994 1.00 97.19 96 LEU A CA 1
ATOM 776 C C . LEU A 1 96 ? 2.420 0.386 9.799 1.00 97.19 96 LEU A C 1
ATOM 778 O O . LEU A 1 96 ? 3.295 -0.472 9.715 1.00 97.19 96 LEU A O 1
ATOM 782 N N . VAL A 1 97 ? 2.252 1.330 8.873 1.00 93.56 97 VAL A N 1
ATOM 783 C CA . VAL A 1 97 ? 3.042 1.387 7.632 1.00 93.56 97 VAL A CA 1
ATOM 784 C C . VAL A 1 97 ? 3.678 2.758 7.484 1.00 93.56 97 VAL A C 1
ATOM 786 O O . VAL A 1 97 ? 3.030 3.770 7.724 1.00 93.56 97 VAL A O 1
ATOM 789 N N . GLU A 1 98 ? 4.934 2.828 7.066 1.00 91.50 98 GLU A N 1
ATOM 790 C CA . GLU A 1 98 ? 5.613 4.111 6.862 1.00 91.50 98 GLU A CA 1
ATOM 791 C C . GLU A 1 98 ? 4.989 4.913 5.715 1.00 91.50 98 GLU A C 1
ATOM 793 O O . GLU A 1 98 ? 4.792 4.420 4.599 1.00 91.50 98 GLU A O 1
ATOM 798 N N . ALA A 1 99 ? 4.676 6.179 5.985 1.00 91.38 99 ALA A N 1
ATOM 799 C CA . ALA A 1 99 ? 4.185 7.086 4.967 1.00 91.38 99 ALA A CA 1
ATOM 800 C C . ALA A 1 99 ? 5.310 7.474 4.000 1.00 91.38 99 ALA A C 1
ATOM 802 O O . ALA A 1 99 ? 6.424 7.815 4.402 1.00 91.38 99 ALA A O 1
ATOM 803 N N . LYS A 1 100 ? 4.992 7.486 2.704 1.00 86.12 100 LYS A N 1
ATOM 804 C CA . LYS A 1 100 ? 5.887 8.005 1.664 1.00 86.12 100 LYS A CA 1
ATOM 805 C C . LYS A 1 100 ? 5.687 9.500 1.513 1.00 86.12 100 LYS A C 1
ATOM 807 O O . LYS A 1 100 ? 4.551 9.973 1.541 1.00 86.12 100 LYS A O 1
ATOM 812 N N . LYS A 1 101 ? 6.790 10.219 1.295 1.00 87.06 101 LYS A N 1
ATOM 813 C CA . LYS A 1 101 ? 6.753 11.665 1.092 1.00 87.06 101 LYS A CA 1
ATOM 814 C C . LYS A 1 101 ? 5.862 12.004 -0.103 1.00 87.06 101 LYS A C 1
ATOM 816 O O . LYS A 1 101 ? 6.094 11.510 -1.204 1.00 87.06 101 LYS A O 1
ATOM 821 N N . ASN A 1 102 ? 4.849 12.830 0.120 1.00 87.50 102 ASN A N 1
ATOM 822 C CA . ASN A 1 102 ? 3.946 13.350 -0.907 1.00 87.50 102 ASN A CA 1
ATOM 823 C C . ASN A 1 102 ? 3.261 14.625 -0.386 1.00 87.50 102 ASN A C 1
ATOM 825 O O . ASN A 1 102 ? 3.581 15.077 0.707 1.00 87.50 102 ASN A O 1
ATOM 829 N N . GLY A 1 103 ? 2.304 15.182 -1.135 1.00 87.62 103 GLY A N 1
ATOM 830 C CA . GLY A 1 103 ? 1.613 16.417 -0.739 1.00 87.62 103 GLY A CA 1
ATOM 831 C C . GLY A 1 103 ? 0.862 16.355 0.602 1.00 87.62 103 GLY A C 1
ATOM 832 O O . GLY A 1 103 ? 0.642 17.395 1.215 1.00 87.62 103 GLY A O 1
ATOM 833 N N . SER A 1 104 ? 0.489 15.163 1.077 1.00 89.38 104 SER A N 1
ATOM 834 C CA . SER A 1 104 ? -0.147 14.957 2.387 1.00 89.38 104 SER A CA 1
ATOM 835 C C . SER A 1 104 ? 0.867 14.648 3.493 1.00 89.38 104 SER A C 1
ATOM 837 O O . SER A 1 104 ? 0.649 15.015 4.644 1.00 89.38 104 SER A O 1
ATOM 839 N N . PHE A 1 105 ? 1.978 13.989 3.161 1.00 92.12 105 PHE A N 1
ATOM 840 C CA . PHE A 1 105 ? 3.022 13.584 4.103 1.00 92.12 105 PHE A CA 1
ATOM 841 C C . PHE A 1 105 ? 4.333 14.306 3.779 1.00 92.12 105 PHE A C 1
ATOM 843 O O . PHE A 1 105 ? 5.201 13.780 3.084 1.00 92.12 105 PHE A O 1
ATOM 850 N N . ASN A 1 106 ? 4.488 15.526 4.289 1.00 88.50 106 ASN A N 1
ATOM 851 C CA . ASN A 1 106 ? 5.673 16.345 4.006 1.00 88.50 106 ASN A CA 1
ATOM 852 C C . ASN A 1 106 ? 6.886 15.982 4.884 1.00 88.50 106 ASN A C 1
ATOM 854 O O . ASN A 1 106 ? 8.029 16.190 4.473 1.00 88.50 106 ASN A O 1
ATOM 858 N N . GLU A 1 107 ? 6.632 15.412 6.065 1.00 90.38 107 GLU A N 1
ATOM 859 C CA . GLU A 1 107 ? 7.623 15.048 7.084 1.00 90.38 107 GLU A CA 1
ATOM 860 C C . GLU A 1 107 ? 7.543 13.538 7.350 1.00 90.38 107 GLU A C 1
ATOM 862 O O . GLU A 1 107 ? 6.585 13.054 7.957 1.00 90.38 107 GLU A O 1
ATOM 867 N N . ILE A 1 108 ? 8.517 12.788 6.830 1.00 90.25 108 ILE A N 1
ATOM 868 C CA . ILE A 1 108 ? 8.591 11.325 6.953 1.00 90.25 108 ILE A CA 1
ATOM 869 C C . ILE A 1 108 ? 9.438 10.909 8.158 1.00 90.25 108 ILE A C 1
ATOM 871 O O . ILE A 1 108 ? 10.263 11.681 8.644 1.00 90.25 108 ILE A O 1
ATOM 875 N N . LEU A 1 109 ? 9.246 9.670 8.612 1.00 89.69 109 LEU A N 1
ATOM 876 C CA . LEU A 1 109 ? 10.036 9.100 9.702 1.00 89.69 109 LEU A CA 1
ATOM 877 C C . LEU A 1 109 ? 11.524 8.996 9.344 1.00 89.69 109 LEU A C 1
ATOM 879 O O . LEU A 1 109 ? 11.889 8.748 8.194 1.00 89.69 109 LEU A O 1
ATOM 883 N N . LEU A 1 110 ? 12.366 9.149 10.361 1.00 87.06 110 LEU A N 1
ATOM 884 C CA . LEU A 1 110 ? 13.809 8.937 10.290 1.00 87.06 110 LEU A CA 1
ATOM 885 C C . LEU A 1 110 ? 14.173 7.525 10.773 1.00 87.06 110 LEU A C 1
ATOM 887 O O . LEU A 1 110 ? 13.423 6.893 11.511 1.00 87.06 110 LEU A O 1
ATOM 891 N N . GLU A 1 111 ? 15.382 7.051 10.460 1.00 80.38 111 GLU A N 1
ATOM 892 C CA . GLU A 1 111 ? 15.885 5.757 10.966 1.00 80.38 111 GLU A CA 1
ATOM 893 C C . GLU A 1 111 ? 15.846 5.653 12.504 1.00 80.38 111 GLU A C 1
ATOM 895 O O . GLU A 1 111 ? 15.577 4.591 13.073 1.00 80.38 111 GLU A O 1
ATOM 900 N N . SER A 1 112 ? 16.060 6.770 13.208 1.00 83.56 112 SER A N 1
ATOM 901 C CA . SER A 1 112 ? 15.955 6.832 14.670 1.00 83.56 112 SER A CA 1
ATOM 902 C C . SER A 1 112 ? 14.538 6.564 15.189 1.00 83.56 112 SER A C 1
ATOM 904 O O . SER A 1 112 ? 14.379 6.053 16.300 1.00 83.56 112 SER A O 1
ATOM 906 N N . ASP A 1 113 ? 13.507 6.865 14.395 1.00 90.31 113 ASP A N 1
ATOM 907 C CA . ASP A 1 113 ? 12.106 6.686 14.778 1.00 90.31 113 ASP A CA 1
ATOM 908 C C . ASP A 1 113 ? 11.696 5.211 14.823 1.00 90.31 113 ASP A C 1
ATOM 910 O O . ASP A 1 113 ? 10.775 4.846 15.551 1.00 90.31 113 ASP A O 1
ATOM 914 N N . TYR A 1 114 ? 12.409 4.321 14.135 1.00 85.25 114 TYR A N 1
ATOM 915 C CA . TYR A 1 114 ? 12.068 2.897 14.102 1.00 85.25 114 TYR A CA 1
ATOM 916 C C . TYR A 1 114 ? 12.193 2.222 15.464 1.00 85.25 114 TYR A C 1
ATOM 918 O O . TYR A 1 114 ? 11.352 1.402 15.842 1.00 85.25 114 TYR A O 1
ATOM 926 N N . LYS A 1 115 ? 13.207 2.606 16.249 1.00 89.00 115 LYS A N 1
ATOM 927 C CA . LYS A 1 115 ? 13.337 2.148 17.640 1.00 89.00 115 LYS A CA 1
ATOM 928 C C . LYS A 1 115 ? 12.185 2.666 18.500 1.00 89.00 115 LYS A C 1
ATOM 930 O O . LYS A 1 115 ? 11.701 1.946 19.370 1.00 89.00 115 LYS A O 1
ATOM 935 N N . LYS A 1 116 ? 11.717 3.889 18.231 1.00 93.50 116 LYS A N 1
ATOM 936 C CA . LYS A 1 116 ? 10.579 4.498 18.927 1.00 93.50 116 LYS A CA 1
ATOM 937 C C . LYS A 1 116 ? 9.268 3.781 18.598 1.00 93.50 116 LYS A C 1
ATOM 939 O O . LYS A 1 116 ? 8.523 3.494 19.528 1.00 93.50 116 LYS A O 1
ATOM 944 N N . VAL A 1 117 ? 9.010 3.440 17.331 1.00 94.25 117 VAL A N 1
ATOM 945 C CA . VAL A 1 117 ? 7.830 2.647 16.930 1.00 94.25 117 VAL A CA 1
ATOM 946 C C . VAL A 1 117 ? 7.816 1.308 17.666 1.00 94.25 117 VAL A C 1
ATOM 948 O O . VAL A 1 117 ? 6.840 1.010 18.349 1.00 94.25 117 VAL A O 1
ATOM 951 N N . LYS A 1 118 ? 8.920 0.548 17.612 1.00 93.19 118 LYS A N 1
ATOM 952 C CA . LYS A 1 118 ? 9.036 -0.737 18.322 1.00 93.19 118 LYS A CA 1
ATOM 953 C C . LYS A 1 118 ? 8.815 -0.591 19.825 1.00 93.19 118 LYS A C 1
ATOM 955 O O . LYS A 1 118 ? 7.965 -1.269 20.379 1.00 93.19 118 LYS A O 1
ATOM 960 N N . SER A 1 119 ? 9.482 0.377 20.459 1.00 95.12 119 SER A N 1
ATOM 961 C CA . SER A 1 119 ? 9.315 0.634 21.893 1.00 95.12 119 SER A CA 1
ATOM 962 C C . SER A 1 119 ? 7.878 0.998 22.279 1.00 95.12 119 SER A C 1
ATOM 964 O O . SER A 1 119 ? 7.456 0.695 23.392 1.00 95.12 119 SER A O 1
ATOM 966 N N . ILE A 1 120 ? 7.124 1.666 21.398 1.00 97.00 120 ILE A N 1
ATOM 967 C CA . ILE A 1 120 ? 5.700 1.928 21.625 1.00 97.00 120 ILE A CA 1
ATOM 968 C C . ILE A 1 120 ? 4.909 0.622 21.551 1.00 97.00 120 ILE A C 1
ATOM 970 O O . ILE A 1 120 ? 4.143 0.363 22.473 1.00 97.00 120 ILE A O 1
ATOM 974 N N . ILE A 1 121 ? 5.114 -0.187 20.507 1.00 96.19 121 ILE A N 1
ATOM 975 C CA . ILE A 1 121 ? 4.424 -1.473 20.317 1.00 96.19 121 ILE A CA 1
ATOM 976 C C . ILE A 1 121 ? 4.667 -2.401 21.512 1.00 96.19 121 ILE A C 1
ATOM 978 O O . ILE A 1 121 ? 3.706 -2.898 22.086 1.00 96.19 121 ILE A O 1
ATOM 982 N N . ASP A 1 122 ? 5.918 -2.542 21.957 1.00 95.56 122 ASP A N 1
ATOM 983 C CA . ASP A 1 122 ? 6.298 -3.413 23.081 1.00 95.56 122 ASP A CA 1
ATOM 984 C C . ASP A 1 122 ? 5.636 -3.005 24.413 1.00 95.56 122 ASP A C 1
ATOM 986 O O . ASP A 1 122 ? 5.482 -3.819 25.320 1.00 95.56 122 ASP A O 1
ATOM 990 N N . LYS A 1 123 ? 5.243 -1.731 24.552 1.00 97.12 123 LYS A N 1
ATOM 991 C CA . LYS A 1 123 ? 4.559 -1.195 25.742 1.00 97.12 123 LYS A CA 1
ATOM 992 C C . LYS A 1 123 ? 3.037 -1.330 25.682 1.00 97.12 123 LYS A C 1
ATOM 994 O O . LYS A 1 123 ? 2.365 -0.957 26.647 1.00 97.12 123 LYS A O 1
ATOM 999 N N . LEU A 1 124 ? 2.470 -1.765 24.559 1.00 96.81 124 LEU A N 1
ATOM 1000 C CA . LEU A 1 124 ? 1.027 -1.927 24.404 1.00 96.81 124 LEU A CA 1
ATOM 1001 C C . LEU A 1 124 ? 0.624 -3.331 24.852 1.00 96.81 124 LEU A C 1
ATOM 1003 O O . LEU A 1 124 ? 1.061 -4.327 24.290 1.00 96.81 124 LEU A O 1
ATOM 1007 N N . ASN A 1 125 ? -0.245 -3.404 25.857 1.00 94.56 125 ASN A N 1
ATOM 1008 C CA . ASN A 1 125 ? -0.864 -4.654 26.280 1.00 94.56 125 ASN A CA 1
ATOM 1009 C C . ASN A 1 125 ? -2.224 -4.793 25.588 1.00 94.56 125 ASN A C 1
ATOM 1011 O O . ASN A 1 125 ? -3.218 -4.268 26.084 1.00 94.56 125 ASN A O 1
ATOM 1015 N N . THR A 1 126 ? -2.255 -5.443 24.426 1.00 96.12 126 THR A N 1
ATOM 1016 C CA . THR A 1 126 ? -3.468 -5.594 23.612 1.00 96.12 126 THR A CA 1
ATOM 1017 C C . THR A 1 126 ? -3.530 -6.966 22.950 1.00 96.12 126 THR A C 1
ATOM 1019 O O . THR A 1 126 ? -2.510 -7.621 22.740 1.00 96.12 126 THR A O 1
ATOM 1022 N N . LYS A 1 127 ? -4.747 -7.397 22.606 1.00 94.69 127 LYS A N 1
ATOM 1023 C CA . LYS A 1 127 ? -4.995 -8.588 21.779 1.00 94.69 127 LYS A CA 1
ATOM 1024 C C . LYS A 1 127 ? -5.060 -8.270 20.283 1.00 94.69 127 LYS A C 1
ATOM 1026 O O . LYS A 1 127 ? -5.135 -9.197 19.481 1.00 94.69 127 LYS A O 1
ATOM 1031 N N . VAL A 1 128 ? -5.069 -6.989 19.905 1.00 97.50 128 VAL A N 1
ATOM 1032 C CA . VAL A 1 128 ? -5.038 -6.571 18.499 1.00 97.50 128 VAL A CA 1
ATOM 1033 C C . VAL A 1 128 ? -3.708 -7.010 17.894 1.00 97.50 128 VAL A C 1
ATOM 1035 O O . VAL A 1 128 ? -2.647 -6.729 18.450 1.00 97.50 128 VAL A O 1
ATOM 1038 N N . ASN A 1 129 ? -3.751 -7.684 16.747 1.00 97.69 129 ASN A N 1
ATOM 1039 C CA . ASN A 1 129 ? -2.538 -8.059 16.034 1.00 97.69 129 ASN A CA 1
ATOM 1040 C C . ASN A 1 129 ? -1.924 -6.817 15.376 1.00 97.69 129 ASN A C 1
ATOM 1042 O O . ASN A 1 129 ? -2.398 -6.365 14.331 1.00 97.69 129 ASN A O 1
ATOM 1046 N N . ILE A 1 130 ? -0.896 -6.248 16.005 1.00 97.94 130 ILE A N 1
ATOM 1047 C CA . ILE A 1 130 ? -0.174 -5.094 15.471 1.00 97.94 130 ILE A CA 1
ATOM 1048 C C . ILE A 1 130 ? 0.943 -5.591 14.559 1.00 97.94 130 ILE A C 1
ATOM 1050 O O . ILE A 1 130 ? 1.898 -6.220 15.013 1.00 97.94 130 ILE A O 1
ATOM 1054 N N . VAL A 1 131 ? 0.857 -5.246 13.278 1.00 96.00 131 VAL A N 1
ATOM 1055 C CA . VAL A 1 131 ? 1.909 -5.515 12.300 1.00 96.00 131 VAL A CA 1
ATOM 1056 C C . VAL A 1 131 ? 2.579 -4.194 11.960 1.00 96.00 131 VAL A C 1
ATOM 1058 O O . VAL A 1 131 ? 1.936 -3.264 11.482 1.00 96.00 131 VAL A O 1
ATOM 1061 N N . TYR A 1 132 ? 3.882 -4.098 12.219 1.00 93.38 132 TYR A N 1
ATOM 1062 C CA . TYR A 1 132 ? 4.678 -2.957 11.780 1.00 93.38 132 TYR A CA 1
ATOM 1063 C C . TYR A 1 132 ? 5.473 -3.326 10.533 1.00 93.38 132 TYR A C 1
ATOM 1065 O O . TYR A 1 132 ? 6.475 -4.042 10.601 1.00 93.38 132 TYR A O 1
ATOM 1073 N N . GLU A 1 133 ? 5.013 -2.819 9.394 1.00 82.81 133 GLU A N 1
ATOM 1074 C CA . GLU A 1 133 ? 5.658 -3.002 8.103 1.00 82.81 133 GLU A CA 1
ATOM 1075 C C . GLU A 1 133 ? 6.572 -1.807 7.830 1.00 82.81 133 GLU A C 1
ATOM 1077 O O . GLU A 1 133 ? 6.132 -0.683 7.562 1.00 82.81 133 GLU A O 1
ATOM 1082 N N . ARG A 1 134 ? 7.880 -2.065 7.881 1.00 73.38 134 ARG A N 1
ATOM 1083 C CA . ARG A 1 134 ? 8.856 -1.167 7.268 1.00 73.38 134 ARG A CA 1
ATOM 1084 C C . ARG A 1 134 ? 8.756 -1.344 5.761 1.00 73.38 134 ARG A C 1
ATOM 1086 O O . ARG A 1 134 ? 8.637 -2.473 5.290 1.00 73.38 134 ARG A O 1
ATOM 1093 N N . ASP A 1 135 ? 8.867 -0.253 5.008 1.00 63.22 135 ASP A N 1
ATOM 1094 C CA . ASP A 1 135 ? 9.018 -0.313 3.550 1.00 63.22 135 ASP A CA 1
ATOM 1095 C C . ASP A 1 135 ? 10.427 -0.857 3.252 1.00 63.22 135 ASP A C 1
ATOM 1097 O O . ASP A 1 135 ? 11.365 -0.107 2.967 1.00 63.22 135 ASP A O 1
ATOM 1101 N N . ILE A 1 136 ? 10.607 -2.167 3.432 1.00 56.88 136 ILE A N 1
ATOM 1102 C CA . ILE A 1 136 ? 11.735 -2.897 2.874 1.00 56.88 136 ILE A CA 1
ATOM 1103 C C . ILE A 1 136 ? 11.418 -2.934 1.394 1.00 56.88 136 ILE A C 1
ATOM 1105 O O . ILE A 1 136 ? 10.435 -3.544 0.976 1.00 56.88 136 ILE A O 1
ATOM 1109 N N . GLU A 1 137 ? 12.193 -2.208 0.601 1.00 58.81 137 GLU A N 1
ATOM 1110 C CA . GLU A 1 137 ? 12.024 -2.350 -0.828 1.00 58.81 137 GLU A CA 1
ATOM 1111 C C . GLU A 1 137 ? 12.381 -3.777 -1.203 1.00 58.81 137 GLU A C 1
ATOM 1113 O O . GLU A 1 137 ? 13.497 -4.225 -0.937 1.00 58.81 137 GLU A O 1
ATOM 1118 N N . GLU A 1 138 ? 11.431 -4.476 -1.822 1.00 59.69 138 GLU A N 1
ATOM 1119 C CA . GLU A 1 138 ? 11.712 -5.738 -2.485 1.00 59.69 138 GLU A CA 1
ATOM 1120 C C . GLU A 1 138 ? 12.969 -5.556 -3.332 1.00 59.69 138 GLU A C 1
ATOM 1122 O O . GLU A 1 138 ? 13.056 -4.685 -4.205 1.00 59.69 138 GLU A O 1
ATOM 1127 N N . PHE A 1 139 ? 13.988 -6.344 -2.995 1.00 67.44 139 PHE A N 1
ATOM 1128 C CA . PHE A 1 139 ? 15.316 -6.206 -3.570 1.00 67.44 139 PHE A CA 1
ATOM 1129 C C . PHE A 1 139 ? 15.280 -6.344 -5.095 1.00 67.44 139 PHE A C 1
ATOM 1131 O O . PHE A 1 139 ? 16.049 -5.670 -5.786 1.00 67.44 139 PHE A O 1
ATOM 1138 N N . LYS A 1 140 ? 14.342 -7.162 -5.587 1.00 80.06 140 LYS A N 1
ATOM 1139 C CA . LYS A 1 140 ? 14.159 -7.571 -6.973 1.00 80.06 140 LYS A CA 1
ATOM 1140 C C . LYS A 1 140 ? 12.685 -7.442 -7.378 1.00 80.06 140 LYS A C 1
ATOM 1142 O O . LYS A 1 140 ? 11.798 -7.676 -6.567 1.00 80.06 140 LYS A O 1
ATOM 1147 N N . CYS A 1 141 ? 12.432 -7.079 -8.634 1.00 88.88 141 CYS A N 1
ATOM 1148 C CA . CYS A 1 141 ? 11.080 -7.040 -9.188 1.00 88.88 141 CYS A CA 1
ATOM 1149 C C . CYS A 1 141 ? 10.558 -8.460 -9.460 1.00 88.88 141 CYS A C 1
ATOM 1151 O O . CYS A 1 141 ? 11.231 -9.233 -10.134 1.00 88.88 141 CYS A O 1
ATOM 1153 N N . GLU A 1 142 ? 9.341 -8.769 -9.008 1.00 90.12 142 GLU A N 1
ATOM 1154 C CA . GLU A 1 142 ? 8.682 -10.065 -9.250 1.00 90.12 142 GLU A CA 1
ATOM 1155 C C . GLU A 1 142 ? 8.489 -10.383 -10.743 1.00 90.12 142 GLU A C 1
ATOM 1157 O O . GLU A 1 142 ? 8.527 -11.538 -11.149 1.00 90.12 142 GLU A O 1
ATOM 1162 N N . LEU A 1 143 ? 8.366 -9.347 -11.578 1.00 92.12 143 LEU A N 1
ATOM 1163 C CA . LEU A 1 143 ? 8.232 -9.481 -13.031 1.00 92.12 143 LEU A CA 1
ATOM 1164 C C . LEU A 1 143 ? 9.555 -9.813 -13.741 1.00 92.12 143 LEU A C 1
ATOM 1166 O O . LEU A 1 143 ? 9.552 -10.054 -14.941 1.00 92.12 143 LEU A O 1
ATOM 1170 N N . ASP A 1 144 ? 10.686 -9.796 -13.032 1.00 90.06 144 ASP A N 1
ATOM 1171 C CA . ASP A 1 144 ? 11.995 -10.191 -13.561 1.00 90.06 144 ASP A CA 1
ATOM 1172 C C . ASP A 1 144 ? 12.280 -11.679 -13.271 1.00 90.06 144 ASP A C 1
ATOM 1174 O O . ASP A 1 144 ? 13.220 -12.063 -12.558 1.00 90.06 144 ASP A O 1
ATOM 1178 N N . LYS A 1 145 ? 11.385 -12.523 -13.781 1.00 89.56 145 LYS A N 1
ATOM 1179 C CA . LYS A 1 145 ? 11.441 -13.986 -13.744 1.00 89.56 145 LYS A CA 1
ATOM 1180 C C . LYS A 1 145 ? 10.946 -14.527 -15.082 1.00 89.56 145 LYS A C 1
ATOM 1182 O O . LYS A 1 145 ? 10.309 -13.808 -15.850 1.00 89.56 145 LYS A O 1
ATOM 1187 N N . ASP A 1 146 ? 11.193 -15.809 -15.332 1.00 89.75 146 ASP A N 1
ATOM 1188 C CA . ASP A 1 146 ? 10.545 -16.499 -16.445 1.00 89.75 146 ASP A CA 1
ATOM 1189 C C . ASP A 1 146 ? 9.028 -16.386 -16.309 1.00 89.75 146 ASP A C 1
ATOM 1191 O O . ASP A 1 146 ? 8.495 -16.553 -15.213 1.00 89.75 146 ASP A O 1
ATOM 1195 N N . LEU A 1 147 ? 8.332 -16.146 -17.421 1.00 90.56 147 LEU A N 1
ATOM 1196 C CA . LEU A 1 147 ? 6.897 -15.847 -17.431 1.00 90.56 147 LEU A CA 1
ATOM 1197 C C . LEU A 1 147 ? 6.045 -16.862 -16.648 1.00 90.56 147 LEU A C 1
ATOM 1199 O O . LEU A 1 147 ? 5.081 -16.481 -15.991 1.00 90.56 147 LEU A O 1
ATOM 1203 N N . MET A 1 148 ? 6.413 -18.144 -16.701 1.00 91.19 148 MET A N 1
ATOM 1204 C CA . MET A 1 148 ? 5.710 -19.232 -16.006 1.00 91.19 148 MET A CA 1
ATOM 1205 C C . MET A 1 148 ? 5.898 -19.216 -14.481 1.00 91.19 148 MET A C 1
ATOM 1207 O O . MET A 1 148 ? 5.126 -19.846 -13.769 1.00 91.19 148 MET A O 1
ATOM 1211 N N . ASN A 1 149 ? 6.907 -18.496 -13.988 1.00 92.44 149 ASN A N 1
ATOM 1212 C CA . ASN A 1 149 ? 7.307 -18.427 -12.583 1.00 92.44 149 ASN A CA 1
ATOM 1213 C C . ASN A 1 149 ? 6.976 -17.071 -11.934 1.00 92.44 149 ASN A C 1
ATOM 1215 O O . ASN A 1 149 ? 7.414 -16.810 -10.812 1.00 92.44 149 ASN A O 1
ATOM 1219 N N . ILE A 1 150 ? 6.265 -16.190 -12.642 1.00 92.50 150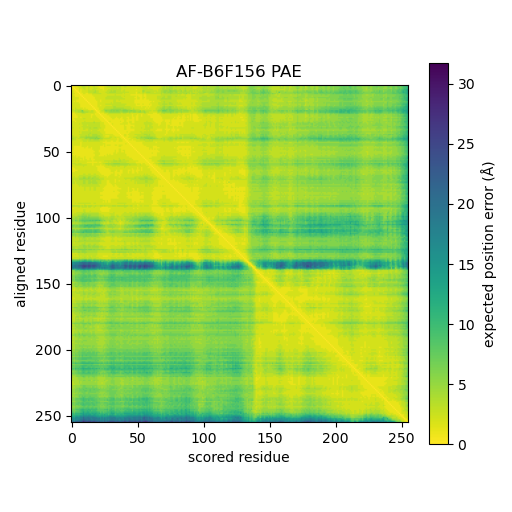 ILE A N 1
ATOM 1220 C CA . ILE A 1 150 ? 5.849 -14.888 -12.117 1.00 92.50 150 ILE A CA 1
ATOM 1221 C C . ILE A 1 150 ? 4.577 -15.058 -11.284 1.00 92.50 150 ILE A C 1
ATOM 1223 O O . ILE A 1 150 ? 3.538 -15.483 -11.795 1.00 92.50 150 ILE A O 1
ATOM 1227 N N . GLU A 1 151 ? 4.619 -14.619 -10.027 1.00 90.62 151 GLU A N 1
ATOM 1228 C CA . GLU A 1 151 ? 3.412 -14.404 -9.229 1.00 90.62 151 GLU A CA 1
ATOM 1229 C C . GLU A 1 151 ? 2.837 -13.013 -9.527 1.00 90.62 151 GLU A C 1
ATOM 1231 O O . GLU A 1 151 ? 3.265 -11.987 -8.993 1.00 90.62 151 GLU A O 1
ATOM 1236 N N . PHE A 1 152 ? 1.864 -12.948 -10.437 1.00 89.56 152 PHE A N 1
ATOM 1237 C CA . PHE A 1 152 ? 1.325 -11.666 -10.881 1.00 89.56 152 PHE A CA 1
ATOM 1238 C C . PHE A 1 152 ? 0.482 -10.961 -9.809 1.00 89.56 152 PHE A C 1
ATOM 1240 O O . PHE A 1 152 ? -0.579 -11.432 -9.403 1.00 89.56 152 PHE A O 1
ATOM 1247 N N . GLY A 1 153 ? 0.873 -9.730 -9.476 1.00 91.50 153 GLY A N 1
ATOM 1248 C CA . GLY A 1 153 ? 0.036 -8.752 -8.779 1.00 91.50 153 GLY A CA 1
ATOM 1249 C C . GLY A 1 153 ? -0.754 -7.877 -9.755 1.00 91.50 153 GLY A C 1
ATOM 1250 O O . GLY A 1 153 ? -0.550 -6.660 -9.772 1.00 91.50 153 GLY A O 1
ATOM 1251 N N . LEU A 1 154 ? -1.602 -8.485 -10.599 1.00 95.44 154 LEU A N 1
ATOM 1252 C CA . LEU A 1 154 ? -2.299 -7.779 -11.683 1.00 95.44 154 LEU A CA 1
ATOM 1253 C C . LEU A 1 154 ? -3.103 -6.582 -11.172 1.00 95.44 154 LEU A C 1
ATOM 1255 O O . LEU A 1 154 ? -3.830 -6.660 -10.180 1.00 95.44 154 LEU A O 1
ATOM 1259 N N . ARG A 1 155 ? -3.046 -5.484 -11.925 1.00 96.31 155 ARG A N 1
ATOM 1260 C CA . ARG A 1 155 ? -3.967 -4.359 -11.756 1.00 96.31 155 ARG A CA 1
ATOM 1261 C C . ARG A 1 155 ? -4.942 -4.333 -12.917 1.00 96.31 155 ARG A C 1
ATOM 1263 O O . ARG A 1 155 ? -4.523 -4.310 -14.066 1.00 96.31 155 ARG A O 1
ATOM 1270 N N . ILE A 1 156 ? -6.230 -4.251 -12.608 1.00 97.12 156 ILE A N 1
ATOM 1271 C CA . ILE A 1 156 ? -7.296 -4.083 -13.597 1.00 97.12 156 ILE A CA 1
ATOM 1272 C C . ILE A 1 156 ? -7.920 -2.703 -13.378 1.00 97.12 156 ILE A C 1
ATOM 1274 O O . ILE A 1 156 ? -8.311 -2.363 -12.259 1.00 97.12 156 ILE A O 1
ATOM 1278 N N . SER A 1 157 ? -7.947 -1.869 -14.417 1.00 96.06 157 SER A N 1
ATOM 1279 C CA . SER A 1 157 ? -8.579 -0.547 -14.364 1.00 96.06 157 SER A CA 1
ATOM 1280 C C . SER A 1 157 ? -10.106 -0.653 -14.460 1.00 96.06 157 SER A C 1
ATOM 1282 O O . SER A 1 157 ? -10.647 -1.678 -14.868 1.00 96.06 157 SER A O 1
ATOM 1284 N N . ALA A 1 158 ? -10.823 0.431 -14.146 1.00 95.62 158 ALA A N 1
ATOM 1285 C CA . ALA A 1 158 ? -12.280 0.484 -14.315 1.00 95.62 158 ALA A CA 1
ATOM 1286 C C . ALA A 1 158 ? -12.728 0.277 -15.780 1.00 95.62 158 ALA A C 1
ATOM 1288 O O . ALA A 1 158 ? -13.820 -0.228 -16.028 1.00 95.62 158 ALA A O 1
ATOM 1289 N N . ASN A 1 159 ? -11.860 0.610 -16.741 1.00 96.44 159 ASN A N 1
ATOM 1290 C CA . ASN A 1 159 ? -12.100 0.410 -18.172 1.00 96.44 159 ASN A CA 1
ATOM 1291 C C . ASN A 1 159 ? -11.752 -1.015 -18.640 1.00 96.44 159 ASN A C 1
ATOM 1293 O O . ASN A 1 159 ? -11.813 -1.299 -19.833 1.00 96.44 159 ASN A O 1
ATOM 1297 N N . GLY A 1 160 ? -11.353 -1.900 -17.723 1.00 97.50 160 GLY A N 1
ATOM 1298 C CA . GLY A 1 160 ? -10.987 -3.283 -18.011 1.00 97.50 160 GLY A CA 1
ATOM 1299 C C . GLY A 1 160 ? -9.539 -3.483 -18.462 1.00 97.50 160 GLY A C 1
ATOM 1300 O O . GLY A 1 160 ? -9.123 -4.628 -18.613 1.00 97.50 160 GLY A O 1
ATOM 1301 N N . ASP A 1 161 ? -8.754 -2.413 -18.648 1.00 98.12 161 ASP A N 1
ATOM 1302 C CA . ASP A 1 161 ? -7.335 -2.529 -19.007 1.00 98.12 161 ASP A CA 1
ATOM 1303 C C . ASP A 1 161 ? -6.566 -3.263 -17.899 1.00 98.12 161 ASP A C 1
ATOM 1305 O O . ASP A 1 161 ? -6.630 -2.873 -16.729 1.00 98.12 161 ASP A O 1
ATOM 1309 N N . VAL A 1 162 ? -5.821 -4.298 -18.274 1.00 98.19 162 VAL A N 1
ATOM 1310 C CA . VAL A 1 162 ? -5.036 -5.134 -17.360 1.00 98.19 162 VAL A CA 1
ATOM 1311 C C . VAL A 1 162 ? -3.567 -4.739 -17.442 1.00 98.19 162 VAL A C 1
ATOM 1313 O O . VAL A 1 162 ? -3.040 -4.557 -18.532 1.00 98.19 162 VAL A O 1
ATOM 1316 N N . PHE A 1 163 ? -2.894 -4.625 -16.302 1.00 97.69 163 PHE A N 1
ATOM 1317 C CA . PHE A 1 163 ? -1.483 -4.261 -16.167 1.00 97.69 163 PHE A CA 1
ATOM 1318 C C . PHE A 1 163 ? -0.745 -5.330 -15.353 1.00 97.69 163 PHE A C 1
ATOM 1320 O O . PHE A 1 163 ? -1.341 -5.898 -14.431 1.00 97.69 163 PHE A O 1
ATOM 1327 N N . PRO A 1 164 ? 0.554 -5.570 -15.618 1.00 95.50 164 PRO A N 1
ATOM 1328 C CA . PRO A 1 164 ? 1.291 -6.660 -14.979 1.00 95.50 164 PRO A CA 1
ATOM 1329 C C . PRO A 1 164 ? 1.554 -6.413 -13.485 1.00 95.50 164 PRO A C 1
ATOM 1331 O O . PRO A 1 164 ? 1.740 -7.364 -12.733 1.00 95.50 164 PRO A O 1
ATOM 1334 N N . CYS A 1 165 ? 1.539 -5.153 -13.028 1.00 94.12 165 CYS A N 1
ATOM 1335 C CA . CYS A 1 165 ? 1.544 -4.823 -11.603 1.00 94.12 165 CYS A CA 1
ATOM 1336 C C . CYS A 1 165 ? 0.847 -3.486 -11.297 1.00 94.12 165 CYS A C 1
ATOM 1338 O O . CYS A 1 165 ? 0.629 -2.660 -12.185 1.00 94.12 165 CYS A O 1
ATOM 1340 N N . GLN A 1 166 ? 0.562 -3.233 -10.015 1.00 92.38 166 GLN A N 1
ATOM 1341 C CA . GLN A 1 166 ? -0.094 -2.002 -9.543 1.00 92.38 166 GLN A CA 1
ATOM 1342 C C . GLN A 1 166 ? 0.641 -0.691 -9.866 1.00 92.38 166 GLN A C 1
ATOM 1344 O O . GLN A 1 166 ? -0.000 0.357 -9.925 1.00 92.38 166 GLN A O 1
ATOM 1349 N N . TYR A 1 167 ? 1.959 -0.734 -10.081 1.00 92.31 167 TYR A N 1
ATOM 1350 C CA . TYR A 1 167 ? 2.770 0.461 -10.332 1.00 92.31 167 TYR A CA 1
ATOM 1351 C C . TYR A 1 167 ? 2.840 0.861 -11.810 1.00 92.31 167 TYR A C 1
ATOM 1353 O O . TYR A 1 167 ? 3.249 1.980 -12.108 1.00 92.31 167 TYR A O 1
ATOM 1361 N N . PHE A 1 168 ? 2.433 -0.003 -12.743 1.00 94.56 168 PHE A N 1
ATOM 1362 C CA . PHE A 1 168 ? 2.303 0.394 -14.143 1.00 94.56 168 PHE A CA 1
ATOM 1363 C C . PHE A 1 168 ? 0.989 1.155 -14.331 1.00 94.56 168 PHE A C 1
ATOM 1365 O O . PHE A 1 168 ? -0.097 0.575 -14.293 1.00 94.56 168 PHE A O 1
ATOM 1372 N N . LEU A 1 169 ? 1.093 2.484 -14.452 1.00 90.88 169 LEU A N 1
ATOM 1373 C CA . LEU A 1 169 ? -0.072 3.371 -14.519 1.00 90.88 169 LEU A CA 1
ATOM 1374 C C . LEU A 1 169 ? -0.476 3.754 -15.942 1.00 90.88 169 LEU A C 1
ATOM 1376 O O . LEU A 1 169 ? -1.667 3.925 -16.202 1.00 90.88 169 LEU A O 1
ATOM 1380 N N . ASP A 1 170 ? 0.496 3.854 -16.844 1.00 93.81 170 ASP A N 1
ATOM 1381 C CA . ASP A 1 170 ? 0.273 4.345 -18.199 1.00 93.81 170 ASP A CA 1
ATOM 1382 C C . ASP A 1 170 ? -0.250 3.257 -19.126 1.00 93.81 170 ASP A C 1
ATOM 1384 O O . ASP A 1 170 ? 0.281 2.145 -19.169 1.00 93.81 170 ASP A O 1
ATOM 1388 N N . LYS A 1 171 ? -1.242 3.615 -19.953 1.00 94.06 171 LYS A N 1
ATOM 1389 C CA . LYS A 1 171 ? -1.929 2.708 -20.887 1.00 94.06 171 LYS A CA 1
ATOM 1390 C C . LYS A 1 171 ? -0.983 1.952 -21.827 1.00 94.06 171 LYS A C 1
ATOM 1392 O O . LYS A 1 171 ? -1.312 0.845 -22.245 1.00 94.06 171 LYS A O 1
ATOM 1397 N N . GLN A 1 172 ? 0.198 2.498 -22.126 1.00 94.50 172 GLN A N 1
ATOM 1398 C CA . GLN A 1 172 ? 1.214 1.810 -22.931 1.00 94.50 172 GLN A CA 1
ATOM 1399 C C . GLN A 1 172 ? 1.682 0.478 -22.316 1.00 94.50 172 GLN A C 1
ATOM 1401 O O . GLN A 1 172 ? 2.065 -0.424 -23.054 1.00 94.50 172 GLN A O 1
ATOM 1406 N N . PHE A 1 173 ? 1.592 0.328 -20.989 1.00 96.31 173 PHE A N 1
ATOM 1407 C CA . PHE A 1 173 ? 1.931 -0.900 -20.263 1.00 96.31 173 PHE A CA 1
ATOM 1408 C C . PHE A 1 173 ? 0.730 -1.817 -20.006 1.00 96.31 173 PHE A C 1
ATOM 1410 O O . PHE A 1 173 ? 0.875 -2.827 -19.319 1.00 96.31 173 PHE A O 1
ATOM 1417 N N . SER A 1 174 ? -0.460 -1.484 -20.520 1.00 97.44 174 SER A N 1
ATOM 1418 C CA . SER A 1 174 ? -1.585 -2.424 -20.498 1.00 97.44 174 SER A CA 1
ATOM 1419 C C . SER A 1 174 ? -1.187 -3.680 -21.271 1.00 97.44 174 SER A C 1
ATOM 1421 O O . SER A 1 174 ? -0.656 -3.567 -22.369 1.00 97.44 174 SER A O 1
ATOM 1423 N N . ILE A 1 175 ? -1.452 -4.864 -20.739 1.00 97.50 175 ILE A N 1
ATOM 1424 C CA . ILE A 1 175 ? -1.192 -6.162 -21.375 1.00 97.50 175 ILE A CA 1
ATOM 1425 C C . ILE A 1 175 ? -2.438 -6.758 -22.041 1.00 97.50 175 ILE A C 1
ATOM 1427 O O . ILE A 1 175 ? -2.327 -7.735 -22.769 1.00 97.50 175 ILE A O 1
ATOM 1431 N N . GLY A 1 176 ? -3.603 -6.125 -21.879 1.00 97.62 176 GLY A N 1
ATOM 1432 C CA . GLY A 1 176 ? -4.854 -6.513 -22.533 1.00 97.62 176 GLY A CA 1
ATOM 1433 C C . GLY A 1 176 ? -6.074 -5.880 -21.867 1.00 97.62 176 GLY A C 1
ATOM 1434 O O . GLY A 1 176 ? -5.928 -4.963 -21.054 1.00 97.62 176 GLY A O 1
ATOM 1435 N N . ASN A 1 177 ? -7.276 -6.351 -22.209 1.00 98.25 177 ASN A N 1
ATOM 1436 C CA . ASN A 1 177 ? -8.519 -5.867 -21.609 1.00 98.25 177 ASN A CA 1
ATOM 1437 C C . ASN A 1 177 ? -9.448 -7.031 -21.234 1.00 98.25 177 ASN A C 1
ATOM 1439 O O . ASN A 1 177 ? -9.796 -7.850 -22.084 1.00 98.25 177 ASN A O 1
ATOM 1443 N N . ILE A 1 178 ? -9.875 -7.083 -19.970 1.00 97.94 178 ILE A N 1
ATOM 1444 C CA . ILE A 1 178 ? -10.665 -8.195 -19.419 1.00 97.94 178 ILE A CA 1
ATOM 1445 C C . ILE A 1 178 ? -12.072 -8.317 -20.025 1.00 97.94 178 ILE A C 1
ATOM 1447 O O . ILE A 1 178 ? -12.707 -9.359 -19.902 1.00 97.94 178 ILE A O 1
ATOM 1451 N N . TYR A 1 179 ? -12.575 -7.275 -20.692 1.00 98.00 179 TYR A N 1
ATOM 1452 C CA . TYR A 1 179 ? -13.861 -7.326 -21.393 1.00 98.00 179 TYR A CA 1
ATOM 1453 C C . TYR A 1 179 ? -13.763 -7.951 -22.791 1.00 98.00 179 TYR A C 1
ATOM 1455 O O . TYR A 1 179 ? -14.791 -8.230 -23.406 1.00 98.00 179 TYR A O 1
ATOM 1463 N N . HIS A 1 180 ? -12.548 -8.154 -23.307 1.00 97.44 180 HIS A N 1
ATOM 1464 C CA . HIS A 1 180 ? -12.312 -8.641 -24.670 1.00 97.44 180 HIS A CA 1
ATOM 1465 C C . HIS A 1 180 ? -11.443 -9.900 -24.729 1.00 97.44 180 HIS A C 1
ATOM 1467 O O . HIS A 1 180 ? -11.460 -10.595 -25.741 1.00 97.44 180 HIS A O 1
ATOM 1473 N N . ASN A 1 181 ? -10.683 -10.198 -23.674 1.00 96.75 181 ASN A N 1
ATOM 1474 C CA . ASN A 1 181 ? -9.741 -11.312 -23.625 1.00 96.75 181 ASN A CA 1
ATOM 1475 C C . ASN A 1 181 ? -9.853 -12.061 -22.292 1.00 96.75 181 ASN A C 1
ATOM 1477 O O . ASN A 1 181 ? -10.206 -11.469 -21.269 1.00 96.75 181 ASN A O 1
ATOM 1481 N N . THR A 1 182 ? -9.509 -13.350 -22.291 1.00 97.62 182 THR A N 1
ATOM 1482 C CA . THR A 1 182 ? -9.369 -14.105 -21.040 1.00 97.62 182 THR A CA 1
ATOM 1483 C C . THR A 1 182 ? -8.102 -13.672 -20.296 1.00 97.62 182 THR A C 1
ATOM 1485 O O . THR A 1 182 ? -7.163 -13.150 -20.897 1.00 97.62 182 THR A O 1
ATOM 1488 N N . LEU A 1 183 ? -8.039 -13.892 -18.977 1.00 96.38 183 LEU A N 1
ATOM 1489 C CA . LEU A 1 183 ? -6.806 -13.624 -18.221 1.00 96.38 183 LEU A CA 1
ATOM 1490 C C . LEU A 1 183 ? -5.627 -14.459 -18.730 1.00 96.38 183 LEU A C 1
ATOM 1492 O O . LEU A 1 183 ? -4.508 -13.961 -18.736 1.00 96.38 183 LEU A O 1
ATOM 1496 N N . GLU A 1 184 ? -5.878 -15.688 -19.177 1.00 96.12 184 GLU A N 1
ATOM 1497 C CA . GLU A 1 184 ? -4.855 -16.568 -19.741 1.00 96.12 184 GLU A CA 1
ATOM 1498 C C . GLU A 1 184 ? -4.242 -15.960 -21.010 1.00 96.12 184 GLU A C 1
ATOM 1500 O O . GLU A 1 184 ? -3.023 -15.796 -21.082 1.00 96.12 184 GLU A O 1
ATOM 1505 N N . ASP A 1 185 ? -5.080 -15.505 -21.948 1.00 97.56 185 ASP A N 1
ATOM 1506 C CA . ASP A 1 185 ? -4.624 -14.836 -23.175 1.00 97.56 185 ASP A CA 1
ATOM 1507 C C . ASP A 1 185 ? -3.838 -13.556 -22.869 1.00 97.56 185 ASP A C 1
ATOM 1509 O O . ASP A 1 185 ? -2.852 -13.239 -23.533 1.00 97.56 185 ASP A O 1
ATOM 1513 N N . ILE A 1 186 ? -4.270 -12.803 -21.855 1.00 97.75 186 ILE A N 1
ATOM 1514 C CA . ILE A 1 186 ? -3.616 -11.560 -21.438 1.00 97.75 186 ILE A CA 1
ATOM 1515 C C . ILE A 1 186 ? -2.242 -11.846 -20.818 1.00 97.75 186 ILE A C 1
ATOM 1517 O O . ILE A 1 186 ? -1.264 -11.169 -21.142 1.00 97.75 186 ILE A O 1
ATOM 1521 N N . ILE A 1 187 ? -2.158 -12.831 -19.920 1.00 96.81 187 ILE A N 1
ATOM 1522 C CA . ILE A 1 187 ? -0.933 -13.171 -19.189 1.00 96.81 187 ILE A CA 1
ATOM 1523 C C . ILE A 1 187 ? 0.085 -13.834 -20.121 1.00 96.81 187 ILE A C 1
ATOM 1525 O O . ILE A 1 187 ? 1.260 -13.469 -20.096 1.00 96.81 187 ILE A O 1
ATOM 1529 N N . TYR A 1 188 ?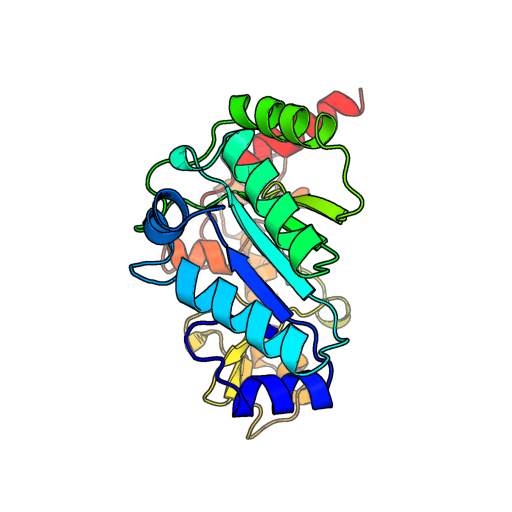 -0.339 -14.777 -20.961 1.00 96.12 188 TYR A N 1
ATOM 1530 C CA . TYR A 1 188 ? 0.564 -15.541 -21.829 1.00 96.12 188 TYR A CA 1
ATOM 1531 C C . TYR A 1 188 ? 0.675 -14.988 -23.255 1.00 96.12 188 TYR A C 1
ATOM 1533 O O . TYR A 1 188 ? 1.437 -15.516 -24.074 1.00 96.12 188 TYR A O 1
ATOM 1541 N N . GLY A 1 189 ? -0.035 -13.901 -23.551 1.00 96.44 189 GLY A N 1
ATOM 1542 C CA . GLY A 1 189 ? 0.006 -13.218 -24.835 1.00 96.44 189 GLY A CA 1
ATOM 1543 C C . GLY A 1 189 ? 1.303 -12.448 -25.091 1.00 96.44 189 GLY A C 1
ATOM 1544 O O . GLY A 1 189 ? 2.059 -12.081 -24.185 1.00 96.44 189 GLY A O 1
ATOM 1545 N N . ASP A 1 190 ? 1.538 -12.141 -26.366 1.00 96.81 190 ASP A N 1
ATOM 1546 C CA . ASP A 1 190 ? 2.770 -11.498 -26.840 1.00 96.81 190 ASP A CA 1
ATOM 1547 C C . ASP A 1 190 ? 3.026 -10.125 -26.219 1.00 96.81 190 ASP A C 1
ATOM 1549 O O . ASP A 1 190 ? 4.175 -9.706 -26.077 1.00 96.81 190 ASP A O 1
ATOM 1553 N N . LYS A 1 191 ? 1.965 -9.405 -25.842 1.00 96.31 191 LYS A N 1
ATOM 1554 C CA . LYS A 1 191 ? 2.100 -8.080 -25.232 1.00 96.31 191 LYS A CA 1
ATOM 1555 C C . LYS A 1 191 ? 2.756 -8.164 -23.857 1.00 96.31 191 LYS A C 1
ATOM 1557 O O . LYS A 1 191 ? 3.659 -7.378 -23.583 1.00 96.31 191 LYS A O 1
ATOM 1562 N N . ASN A 1 192 ? 2.345 -9.123 -23.025 1.00 96.75 192 ASN A N 1
ATOM 1563 C CA . ASN A 1 192 ? 2.967 -9.333 -21.723 1.00 96.75 192 ASN A CA 1
ATOM 1564 C C . ASN A 1 192 ? 4.390 -9.877 -21.880 1.00 96.75 192 ASN A C 1
ATOM 1566 O O . ASN A 1 192 ? 5.302 -9.311 -21.288 1.00 96.75 192 ASN A O 1
ATOM 1570 N N . LYS A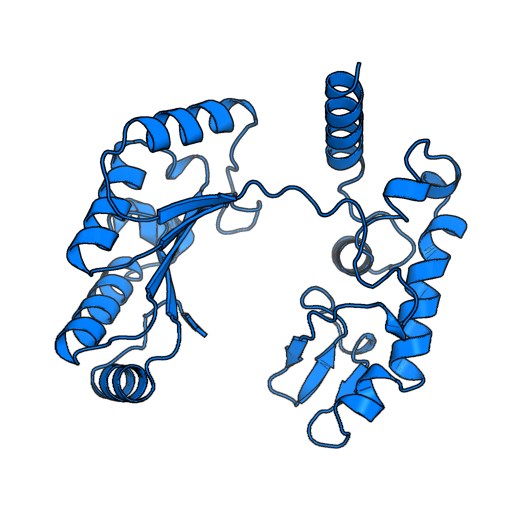 1 193 ? 4.603 -10.872 -22.757 1.00 96.75 193 LYS A N 1
ATOM 1571 C CA . LYS A 1 193 ? 5.946 -11.405 -23.072 1.00 96.75 193 LYS A CA 1
ATOM 1572 C C . LYS A 1 193 ? 6.938 -10.292 -23.408 1.00 96.75 193 LYS A C 1
ATOM 1574 O O . LYS A 1 193 ? 7.958 -10.174 -22.745 1.00 96.75 193 LYS A O 1
ATOM 1579 N N . LYS A 1 194 ? 6.578 -9.387 -24.327 1.00 96.19 194 LYS A N 1
ATOM 1580 C CA . LYS A 1 194 ? 7.414 -8.228 -24.685 1.00 96.19 194 LYS A CA 1
ATOM 1581 C C . LYS A 1 194 ? 7.728 -7.322 -23.493 1.00 96.19 194 LYS A C 1
ATOM 1583 O O . LYS A 1 194 ? 8.838 -6.809 -23.404 1.00 96.19 194 LYS A O 1
ATOM 1588 N N . ILE A 1 195 ? 6.772 -7.089 -22.590 1.00 95.69 195 ILE A N 1
ATOM 1589 C CA . ILE A 1 195 ? 7.026 -6.283 -21.387 1.00 95.69 195 ILE A CA 1
ATOM 1590 C C . ILE A 1 195 ? 7.988 -7.010 -20.441 1.00 95.69 195 ILE A C 1
ATOM 1592 O O . ILE A 1 195 ? 8.922 -6.379 -19.952 1.00 95.69 195 ILE A O 1
ATOM 1596 N N . ILE A 1 196 ? 7.797 -8.310 -20.206 1.00 96.19 196 ILE A N 1
ATOM 1597 C CA . ILE A 1 196 ? 8.689 -9.117 -19.362 1.00 96.19 196 ILE A CA 1
ATOM 1598 C C . ILE A 1 196 ? 10.105 -9.177 -19.956 1.00 96.19 196 ILE A C 1
ATOM 1600 O O . ILE A 1 196 ? 11.072 -8.933 -19.237 1.00 96.19 196 ILE A O 1
ATOM 1604 N N . ASP A 1 197 ? 10.234 -9.369 -21.271 1.00 95.12 197 ASP A N 1
ATOM 1605 C CA . ASP A 1 197 ? 11.521 -9.348 -21.978 1.00 95.12 197 ASP A CA 1
ATOM 1606 C C . ASP A 1 197 ? 12.222 -7.989 -21.828 1.00 95.12 197 ASP A C 1
ATOM 1608 O O . ASP A 1 197 ? 13.413 -7.909 -21.538 1.00 95.12 197 ASP A O 1
ATOM 1612 N N . LEU A 1 198 ? 11.485 -6.882 -21.963 1.00 94.31 198 LEU A N 1
ATOM 1613 C CA . LEU A 1 198 ? 12.052 -5.551 -21.733 1.00 94.31 198 LEU A CA 1
ATOM 1614 C C . LEU A 1 198 ? 12.524 -5.372 -20.287 1.00 94.31 198 LEU A C 1
ATOM 1616 O O . LEU A 1 198 ? 13.555 -4.739 -20.067 1.00 94.31 198 LEU A O 1
ATOM 1620 N N . ILE A 1 199 ? 11.783 -5.905 -19.310 1.00 94.81 199 ILE A N 1
ATOM 1621 C CA . ILE A 1 199 ? 12.141 -5.836 -17.889 1.00 94.81 199 ILE A CA 1
ATOM 1622 C C . ILE A 1 199 ? 13.434 -6.613 -17.619 1.00 94.81 199 ILE A C 1
ATOM 1624 O O . ILE A 1 199 ? 14.320 -6.057 -16.962 1.00 94.81 199 ILE A O 1
ATOM 1628 N N . SER A 1 200 ? 13.574 -7.826 -18.160 1.00 92.94 200 SER A N 1
ATOM 1629 C CA . SER A 1 200 ? 14.745 -8.684 -17.929 1.00 92.94 200 SER A CA 1
ATOM 1630 C C . SER A 1 200 ? 16.028 -8.124 -18.546 1.00 92.94 200 SER A C 1
ATOM 1632 O O . SER A 1 200 ? 17.117 -8.243 -17.979 1.00 92.94 200 SER A O 1
ATOM 1634 N N . LEU A 1 201 ? 15.913 -7.393 -19.658 1.00 94.00 201 LEU A N 1
ATOM 1635 C CA . LEU A 1 201 ? 17.051 -6.741 -20.305 1.00 94.00 201 LEU A CA 1
ATOM 1636 C C . LEU A 1 201 ? 17.597 -5.539 -19.517 1.00 94.00 201 LEU A C 1
ATOM 1638 O O . LEU A 1 201 ? 18.752 -5.154 -19.710 1.00 94.00 201 LEU A O 1
ATOM 1642 N N . ARG A 1 202 ? 16.822 -4.930 -18.609 1.00 95.00 202 ARG A N 1
ATOM 1643 C CA . ARG A 1 202 ? 17.179 -3.642 -17.976 1.00 95.00 202 ARG A CA 1
ATOM 1644 C C . ARG A 1 202 ? 18.559 -3.630 -17.333 1.00 95.00 202 ARG A C 1
ATOM 1646 O O . ARG A 1 202 ? 19.282 -2.646 -17.489 1.00 95.00 202 ARG A O 1
ATOM 1653 N N . LYS A 1 203 ? 18.943 -4.702 -16.631 1.00 92.94 203 LYS A N 1
ATOM 1654 C CA . LYS A 1 203 ? 20.255 -4.790 -15.967 1.00 92.94 203 LYS A CA 1
ATOM 1655 C C . LYS A 1 203 ? 21.405 -4.580 -16.959 1.00 92.94 203 LYS A C 1
ATOM 1657 O O . LYS A 1 203 ? 22.352 -3.879 -16.617 1.00 92.94 203 LYS A O 1
ATOM 1662 N N . SER A 1 204 ? 21.295 -5.135 -18.164 1.00 93.81 204 SER A N 1
ATOM 1663 C CA . SER A 1 204 ? 22.333 -5.094 -19.201 1.00 93.81 204 SER A CA 1
ATOM 1664 C C . SER A 1 204 ? 22.439 -3.739 -19.904 1.00 93.81 204 SER A C 1
ATOM 1666 O O . SER A 1 204 ? 23.502 -3.394 -20.407 1.00 93.81 204 SER A O 1
ATOM 1668 N N . PHE A 1 205 ? 21.358 -2.955 -19.925 1.00 95.06 205 PHE A N 1
ATOM 1669 C CA . PHE A 1 205 ? 21.312 -1.659 -20.618 1.00 95.06 205 PHE A CA 1
ATOM 1670 C C . PHE A 1 205 ? 21.502 -0.454 -19.688 1.00 95.06 205 PHE A C 1
ATOM 1672 O O . PHE A 1 205 ? 21.780 0.653 -20.149 1.00 95.06 205 PHE A O 1
ATOM 1679 N N . ILE A 1 206 ? 21.389 -0.638 -18.372 1.00 95.50 206 ILE A N 1
ATOM 1680 C CA . ILE A 1 206 ? 21.620 0.429 -17.395 1.00 95.50 206 ILE A CA 1
ATOM 1681 C C . ILE A 1 206 ? 23.068 0.345 -16.907 1.00 95.50 206 ILE A C 1
ATOM 1683 O O . ILE A 1 206 ? 23.380 -0.456 -16.031 1.00 95.50 206 ILE A O 1
ATOM 1687 N N . LYS A 1 207 ? 23.943 1.237 -17.395 1.00 93.62 207 LYS A N 1
ATOM 1688 C CA . LYS A 1 207 ? 25.380 1.266 -17.036 1.00 93.62 207 LYS A CA 1
ATOM 1689 C C . LYS A 1 207 ? 25.646 1.240 -15.521 1.00 93.62 207 LYS A C 1
ATOM 1691 O O . LYS A 1 207 ? 26.520 0.544 -15.026 1.00 93.62 207 LYS A O 1
ATOM 1696 N N . LYS A 1 208 ? 24.842 1.964 -14.733 1.00 93.81 208 LYS A N 1
ATOM 1697 C CA . LYS A 1 208 ? 24.972 1.951 -13.261 1.00 93.81 208 LYS A CA 1
ATOM 1698 C C . LYS A 1 208 ? 24.689 0.580 -12.634 1.00 93.81 208 LYS A C 1
ATOM 1700 O O . LYS A 1 208 ? 25.101 0.353 -11.501 1.00 93.81 208 LYS A O 1
ATOM 1705 N N . CYS A 1 209 ? 23.933 -0.280 -13.313 1.00 94.00 209 CYS A N 1
ATOM 1706 C CA . CYS A 1 209 ? 23.569 -1.618 -12.863 1.00 94.00 209 CYS A CA 1
ATOM 1707 C C . CYS A 1 209 ? 24.544 -2.684 -13.368 1.00 94.00 209 CYS A C 1
ATOM 1709 O O . CYS A 1 209 ? 24.813 -3.608 -12.603 1.00 94.00 209 CYS A O 1
ATOM 1711 N N . THR A 1 210 ? 25.097 -2.540 -14.580 1.00 93.88 210 THR A N 1
ATOM 1712 C CA . THR A 1 210 ? 26.152 -3.433 -15.096 1.00 93.88 210 THR A CA 1
ATOM 1713 C C . THR A 1 210 ? 27.383 -3.413 -14.198 1.00 93.88 210 THR A C 1
ATOM 1715 O O . THR A 1 210 ? 27.931 -4.463 -13.888 1.00 93.88 210 THR A O 1
ATOM 1718 N N . ASP A 1 211 ? 27.745 -2.231 -13.694 1.00 93.50 211 ASP A N 1
ATOM 1719 C CA . ASP A 1 211 ? 28.953 -2.029 -12.884 1.00 93.50 211 ASP A CA 1
ATOM 1720 C C . ASP A 1 211 ? 28.688 -2.215 -11.371 1.00 93.50 211 ASP A C 1
ATOM 1722 O O . ASP A 1 211 ? 29.539 -1.936 -10.525 1.00 93.50 211 ASP A O 1
ATOM 1726 N N . CYS A 1 212 ? 27.473 -2.621 -10.981 1.00 93.06 212 CYS A N 1
ATOM 1727 C CA . CYS A 1 212 ? 27.062 -2.678 -9.580 1.00 93.06 212 CYS A CA 1
ATOM 1728 C C . CYS A 1 212 ? 27.389 -4.031 -8.941 1.00 93.06 212 CYS A C 1
ATOM 1730 O O . CYS A 1 212 ? 26.883 -5.060 -9.377 1.00 93.06 212 CYS A O 1
ATOM 1732 N N . VAL A 1 213 ? 28.081 -4.010 -7.798 1.00 92.06 213 VAL A N 1
ATOM 1733 C CA . VAL A 1 213 ? 28.394 -5.214 -6.997 1.00 92.06 213 VAL A CA 1
ATOM 1734 C C . VAL A 1 213 ? 27.162 -5.995 -6.515 1.00 92.06 213 VAL A C 1
ATOM 1736 O O . VAL A 1 213 ? 27.257 -7.178 -6.218 1.00 92.06 213 VAL A O 1
ATOM 1739 N N . TYR A 1 214 ? 25.991 -5.352 -6.453 1.00 89.50 214 TYR A N 1
ATOM 1740 C CA . TYR A 1 214 ? 24.716 -5.997 -6.106 1.00 89.50 214 TYR A CA 1
ATOM 1741 C C . TYR A 1 214 ? 23.811 -6.223 -7.326 1.00 89.50 214 TYR A C 1
ATOM 1743 O O . TYR A 1 214 ? 22.621 -6.493 -7.162 1.00 89.50 214 TYR A O 1
ATOM 1751 N N . GLY A 1 215 ? 24.337 -6.064 -8.545 1.00 88.12 215 GLY A N 1
ATOM 1752 C CA . GLY A 1 215 ? 23.574 -6.094 -9.793 1.00 88.12 215 GLY A CA 1
ATOM 1753 C C . GLY A 1 215 ? 22.702 -7.340 -9.934 1.00 88.12 215 GLY A C 1
ATOM 1754 O O . GLY A 1 215 ? 21.511 -7.195 -10.178 1.00 88.12 215 GLY A O 1
ATOM 1755 N N . ASP A 1 216 ? 23.260 -8.529 -9.693 1.00 87.38 216 ASP A N 1
ATOM 1756 C CA . ASP A 1 216 ? 22.553 -9.822 -9.775 1.00 87.38 216 ASP A CA 1
ATOM 1757 C C . ASP A 1 216 ? 21.489 -10.041 -8.699 1.00 87.38 216 ASP A C 1
ATOM 1759 O O . ASP A 1 216 ? 20.553 -10.814 -8.883 1.00 87.38 216 ASP A O 1
ATOM 1763 N N . LYS A 1 217 ? 21.615 -9.361 -7.557 1.00 86.88 217 LYS A N 1
ATOM 1764 C CA . LYS A 1 217 ? 20.626 -9.458 -6.476 1.00 86.88 217 LYS A CA 1
ATOM 1765 C C . LYS A 1 217 ? 19.448 -8.517 -6.679 1.00 86.88 217 LYS A C 1
ATOM 1767 O O . LYS A 1 217 ? 18.358 -8.768 -6.179 1.00 86.88 217 LYS A O 1
ATOM 1772 N N . CYS A 1 218 ? 19.697 -7.409 -7.367 1.00 89.38 218 CYS A N 1
ATOM 1773 C CA . CYS A 1 218 ? 18.761 -6.307 -7.526 1.00 89.38 218 CYS A CA 1
ATOM 1774 C C . CYS A 1 218 ? 18.058 -6.306 -8.890 1.00 89.38 218 CYS A C 1
ATOM 1776 O O . CYS A 1 218 ? 16.920 -5.847 -8.987 1.00 89.38 218 CYS A O 1
ATOM 1778 N N . ASN A 1 219 ? 18.749 -6.758 -9.941 1.00 91.00 219 ASN A N 1
ATOM 1779 C CA . ASN A 1 219 ? 18.310 -6.739 -11.337 1.00 91.00 219 ASN A CA 1
ATOM 1780 C C . ASN A 1 219 ? 17.648 -5.415 -11.753 1.00 91.00 219 ASN A C 1
ATOM 1782 O O . ASN A 1 219 ? 16.539 -5.355 -12.272 1.00 91.00 219 ASN A O 1
ATOM 1786 N N . ALA A 1 220 ? 18.349 -4.311 -11.484 1.00 93.25 220 ALA A N 1
ATOM 1787 C CA . ALA A 1 220 ? 17.913 -2.946 -11.791 1.00 93.25 220 ALA A CA 1
ATOM 1788 C C . ALA A 1 220 ? 16.620 -2.463 -11.090 1.00 93.25 220 ALA A C 1
ATOM 1790 O O . ALA A 1 220 ? 16.088 -1.402 -11.436 1.00 93.25 220 ALA A O 1
ATOM 1791 N N . GLY A 1 221 ? 16.143 -3.161 -10.055 1.00 92.12 221 GLY A N 1
ATOM 1792 C CA . GLY A 1 221 ? 15.015 -2.717 -9.229 1.00 92.12 221 GLY A CA 1
ATOM 1793 C C . GLY A 1 221 ? 13.695 -2.592 -9.971 1.00 92.12 221 GLY A C 1
ATOM 1794 O O . GLY A 1 221 ? 13.463 -3.274 -10.963 1.00 92.12 221 GLY A O 1
ATOM 1795 N N . CYS A 1 222 ? 12.817 -1.708 -9.499 1.00 93.19 222 CYS A N 1
ATOM 1796 C CA . CYS A 1 222 ? 11.447 -1.633 -9.998 1.00 93.19 222 CYS A CA 1
ATOM 1797 C C . CYS A 1 222 ? 11.352 -0.869 -11.341 1.00 93.19 222 CYS A C 1
ATOM 1799 O O . CYS A 1 222 ? 11.543 0.352 -11.362 1.00 93.19 222 CYS A O 1
ATOM 1801 N N . PRO A 1 223 ? 10.991 -1.532 -12.459 1.00 94.88 223 PRO A N 1
ATOM 1802 C CA . PRO A 1 223 ? 10.860 -0.883 -13.768 1.00 94.88 223 PRO A CA 1
ATOM 1803 C C . PRO A 1 223 ? 9.742 0.162 -13.793 1.00 94.88 223 PRO A C 1
ATOM 1805 O O . PRO A 1 223 ? 9.897 1.224 -14.392 1.00 94.88 223 PRO A O 1
ATOM 1808 N N . ALA A 1 224 ? 8.637 -0.108 -13.097 1.00 94.38 224 ALA A N 1
ATOM 1809 C CA . ALA A 1 224 ? 7.506 0.804 -13.029 1.00 94.38 224 ALA A CA 1
ATOM 1810 C C . ALA A 1 224 ? 7.860 2.103 -12.285 1.00 94.38 224 ALA A C 1
ATOM 1812 O O . ALA A 1 224 ? 7.542 3.182 -12.768 1.00 94.38 224 ALA A O 1
ATOM 1813 N N . LYS A 1 225 ? 8.593 2.029 -11.161 1.00 92.56 225 LYS A N 1
ATOM 18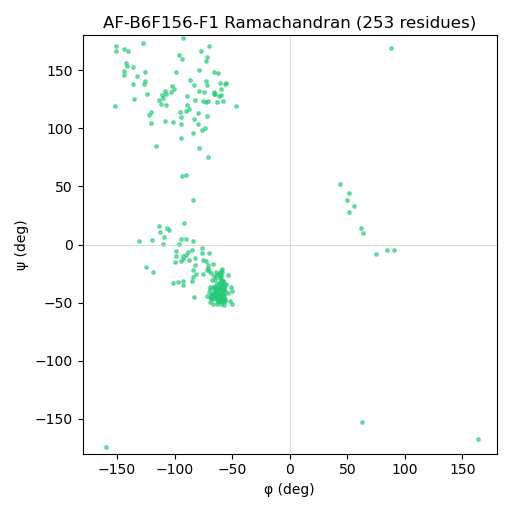14 C CA . LYS A 1 225 ? 9.105 3.224 -10.461 1.00 92.56 225 LYS A CA 1
ATOM 1815 C C . LYS A 1 225 ? 10.108 4.000 -11.320 1.00 92.56 225 LYS A C 1
ATOM 1817 O O . LYS A 1 225 ? 10.044 5.223 -11.353 1.00 92.56 225 LYS A O 1
ATOM 1822 N N . ALA A 1 226 ? 11.009 3.308 -12.025 1.00 94.38 226 ALA A N 1
ATOM 1823 C CA . ALA A 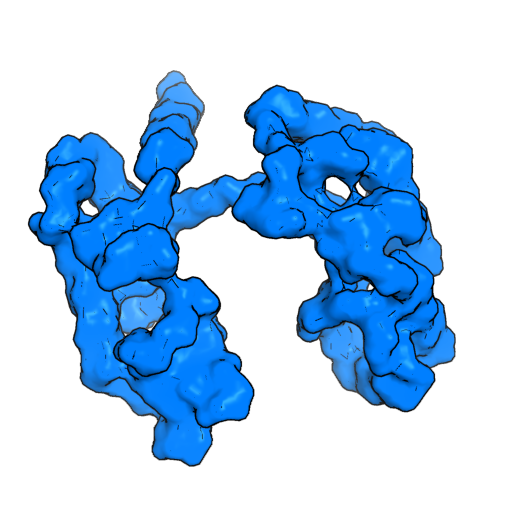1 226 ? 11.947 3.953 -12.948 1.00 94.38 226 ALA A CA 1
ATOM 1824 C C . ALA A 1 226 ? 11.212 4.758 -14.030 1.00 94.38 226 ALA A C 1
ATOM 1826 O O . ALA A 1 226 ? 11.558 5.909 -14.290 1.00 94.38 226 ALA A O 1
ATOM 1827 N N . TYR A 1 227 ? 10.147 4.187 -14.596 1.00 95.62 227 TYR A N 1
ATOM 1828 C CA . TYR A 1 227 ? 9.299 4.895 -15.543 1.00 95.62 227 TYR A CA 1
ATOM 1829 C C . TYR A 1 227 ? 8.521 6.049 -14.898 1.00 95.62 227 TYR A C 1
ATOM 1831 O O . TYR A 1 227 ? 8.565 7.149 -15.423 1.00 95.62 227 TYR A O 1
ATOM 1839 N N . LEU A 1 228 ? 7.873 5.854 -13.747 1.00 91.56 228 LEU A N 1
ATOM 1840 C CA . LEU A 1 228 ? 7.122 6.923 -13.069 1.00 91.56 228 LEU A CA 1
ATOM 1841 C C . LEU A 1 228 ? 7.991 8.138 -12.712 1.00 91.56 228 LEU A C 1
ATOM 1843 O O . LEU A 1 228 ? 7.514 9.267 -12.752 1.00 91.56 228 LEU A O 1
ATOM 1847 N N . ASN A 1 2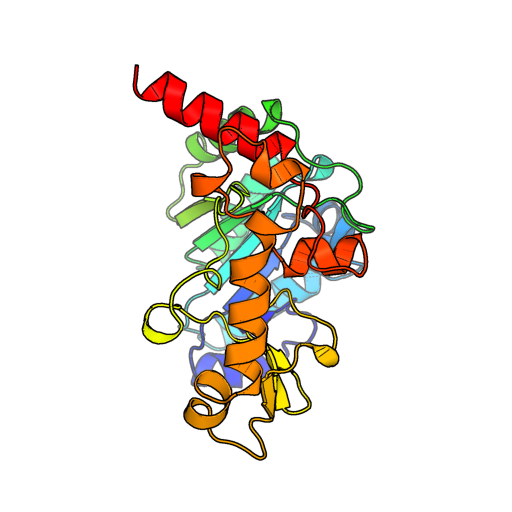29 ? 9.255 7.904 -12.358 1.00 90.25 229 ASN A N 1
ATOM 1848 C CA . ASN A 1 229 ? 10.173 8.962 -11.945 1.00 90.25 229 ASN A CA 1
ATOM 1849 C C . ASN A 1 229 ? 10.873 9.644 -13.129 1.00 90.25 229 ASN A C 1
ATOM 1851 O O . ASN A 1 229 ? 11.213 10.820 -13.028 1.00 90.25 229 ASN A O 1
ATOM 1855 N N . ASN A 1 230 ? 11.120 8.918 -14.228 1.00 93.75 230 ASN A N 1
ATOM 1856 C CA . ASN A 1 230 ? 12.007 9.378 -15.307 1.00 93.75 230 ASN A CA 1
ATOM 1857 C C . ASN A 1 230 ? 11.413 9.253 -16.723 1.00 93.75 230 ASN A C 1
ATOM 1859 O O . ASN A 1 230 ? 12.121 9.502 -17.696 1.00 93.75 230 ASN A O 1
ATOM 1863 N N . ASN A 1 231 ? 10.163 8.805 -16.866 1.00 94.38 231 ASN A N 1
ATOM 1864 C CA . ASN A 1 231 ? 9.506 8.448 -18.132 1.00 94.38 231 ASN A CA 1
ATOM 1865 C C . ASN A 1 231 ? 10.314 7.475 -19.014 1.00 94.38 231 ASN A C 1
ATOM 1867 O O . ASN A 1 231 ? 10.199 7.474 -20.238 1.00 94.38 231 ASN A O 1
ATOM 1871 N N . ASN A 1 232 ? 11.155 6.632 -18.404 1.00 94.62 232 ASN A N 1
ATOM 1872 C CA . ASN A 1 232 ? 11.991 5.666 -19.113 1.00 94.62 232 ASN A CA 1
ATOM 1873 C C . ASN A 1 232 ? 12.277 4.436 -18.238 1.00 94.62 232 ASN A C 1
ATOM 1875 O O . ASN A 1 232 ? 12.906 4.544 -17.184 1.00 94.62 232 ASN A O 1
ATOM 1879 N N . ILE A 1 233 ? 11.861 3.249 -18.696 1.00 94.81 233 ILE A N 1
ATOM 1880 C CA . ILE A 1 233 ? 12.091 1.993 -17.966 1.00 94.81 233 ILE A CA 1
ATOM 1881 C C . ILE A 1 233 ? 13.581 1.635 -17.878 1.00 94.81 233 ILE A C 1
ATOM 1883 O O . ILE A 1 233 ? 13.995 1.016 -16.904 1.00 94.81 233 ILE A O 1
ATOM 1887 N N . PHE A 1 234 ? 14.420 2.068 -18.823 1.00 95.88 234 PHE A N 1
ATOM 1888 C CA . PHE A 1 234 ? 15.869 1.822 -18.836 1.00 95.88 234 PHE A CA 1
ATOM 1889 C C . PHE A 1 234 ? 16.647 2.841 -17.992 1.00 95.88 234 PHE A C 1
ATOM 1891 O O . PHE A 1 234 ? 17.745 3.276 -18.334 1.00 95.88 234 PHE A O 1
ATOM 1898 N N . THR A 1 235 ? 16.070 3.226 -16.857 1.00 95.19 235 THR A N 1
ATOM 1899 C CA . THR A 1 235 ? 16.709 4.053 -15.830 1.00 95.19 235 THR A CA 1
ATOM 1900 C C . THR A 1 235 ? 16.605 3.381 -14.460 1.00 95.19 235 THR A C 1
ATOM 1902 O O . THR A 1 235 ? 15.971 2.331 -14.302 1.00 95.19 235 THR A O 1
ATOM 1905 N N . ILE A 1 236 ? 17.269 3.959 -13.458 1.00 93.44 236 ILE A N 1
ATOM 1906 C CA . ILE A 1 236 ? 17.175 3.491 -12.072 1.00 93.44 236 ILE A CA 1
ATOM 1907 C C . ILE A 1 236 ? 15.881 3.986 -11.416 1.00 93.44 236 ILE A C 1
ATOM 1909 O O . ILE A 1 236 ? 15.401 5.079 -11.703 1.00 93.44 236 ILE A O 1
ATOM 1913 N N . ASP A 1 237 ? 15.352 3.208 -10.474 1.00 91.56 237 ASP A N 1
ATOM 1914 C CA . ASP A 1 237 ? 14.097 3.507 -9.768 1.00 91.56 237 ASP A CA 1
ATOM 1915 C C . ASP A 1 237 ? 14.200 4.594 -8.687 1.00 91.56 237 ASP A C 1
ATOM 1917 O O . ASP A 1 237 ? 13.190 4.963 -8.095 1.00 91.56 237 ASP A O 1
ATOM 1921 N N . GLY A 1 238 ? 15.401 5.124 -8.446 1.00 88.62 238 GLY A N 1
ATOM 1922 C CA . GLY A 1 238 ? 15.662 6.145 -7.429 1.00 88.62 238 GLY A CA 1
ATOM 1923 C C . GLY A 1 238 ? 16.038 5.586 -6.056 1.00 88.62 238 GLY A C 1
ATOM 1924 O O . GLY A 1 238 ? 16.447 6.351 -5.187 1.00 88.62 238 GLY A O 1
ATOM 1925 N N . SER A 1 239 ? 16.011 4.266 -5.869 1.00 88.19 239 SER A N 1
ATOM 1926 C CA . SER A 1 239 ? 16.177 3.666 -4.543 1.00 88.19 239 SER A CA 1
ATOM 1927 C C . SER A 1 239 ? 17.451 2.837 -4.368 1.00 88.19 239 SER A C 1
ATOM 1929 O O . SER A 1 239 ? 17.600 2.064 -3.420 1.00 88.19 239 SER A O 1
ATOM 1931 N N . CYS A 1 240 ? 18.419 3.001 -5.274 1.00 89.56 240 CYS A N 1
ATOM 1932 C CA . CYS A 1 240 ? 19.678 2.259 -5.234 1.00 89.56 240 CYS A CA 1
ATOM 1933 C C . CYS A 1 240 ? 20.446 2.444 -3.917 1.00 89.56 240 CYS A C 1
ATOM 1935 O O . CYS A 1 240 ? 21.052 1.491 -3.443 1.00 89.56 240 CYS A O 1
ATOM 1937 N N . TYR A 1 241 ? 20.444 3.649 -3.336 1.00 88.12 241 TYR A N 1
ATOM 1938 C CA . TYR A 1 241 ? 21.171 3.931 -2.094 1.00 88.12 241 TYR A CA 1
ATOM 1939 C C . TYR A 1 241 ? 20.634 3.104 -0.920 1.00 88.12 241 TYR A C 1
ATOM 1941 O O . TYR A 1 241 ? 21.400 2.387 -0.280 1.00 88.12 241 TYR A O 1
ATOM 1949 N N . LYS A 1 242 ? 19.312 3.136 -0.699 1.00 82.75 242 LYS A N 1
ATOM 1950 C CA . LYS A 1 242 ? 18.651 2.377 0.370 1.00 82.75 242 LYS A CA 1
ATOM 1951 C C . LYS A 1 242 ? 18.896 0.876 0.211 1.00 82.75 242 LYS A C 1
ATOM 1953 O O . LYS A 1 242 ? 19.400 0.243 1.128 1.00 82.75 242 LYS A O 1
ATOM 1958 N N . ARG A 1 243 ? 18.687 0.334 -0.996 1.00 87.19 243 ARG A N 1
ATOM 1959 C CA . ARG A 1 243 ? 18.925 -1.093 -1.273 1.00 87.19 243 ARG A CA 1
ATOM 1960 C C . ARG A 1 243 ? 20.380 -1.511 -1.061 1.00 87.19 243 ARG A C 1
ATOM 1962 O O . ARG A 1 243 ? 20.627 -2.590 -0.537 1.00 87.19 243 ARG A O 1
ATOM 1969 N N . LYS A 1 244 ? 21.353 -0.663 -1.417 1.00 88.12 244 LYS A N 1
ATOM 1970 C CA . LYS A 1 244 ? 22.779 -0.919 -1.143 1.00 88.12 244 LYS A CA 1
ATOM 1971 C C . LYS A 1 244 ? 23.077 -0.988 0.357 1.00 88.12 244 LYS A C 1
ATOM 1973 O O . LYS A 1 244 ? 23.830 -1.868 0.764 1.00 88.12 244 LYS A O 1
ATOM 1978 N N . LEU A 1 245 ? 22.490 -0.096 1.160 1.00 84.88 245 LEU A N 1
ATOM 1979 C CA . LEU A 1 245 ? 22.609 -0.142 2.622 1.00 84.88 245 LEU A CA 1
ATOM 1980 C C . LEU A 1 245 ? 21.962 -1.403 3.199 1.00 84.88 245 LEU A C 1
ATOM 1982 O O . LEU A 1 245 ? 22.566 -2.068 4.036 1.00 84.88 245 LEU A O 1
ATOM 1986 N N . ASP A 1 246 ? 20.769 -1.758 2.727 1.00 82.00 246 ASP A N 1
ATOM 1987 C CA . ASP A 1 246 ? 20.058 -2.950 3.187 1.00 82.00 246 ASP A CA 1
ATOM 1988 C C . ASP A 1 246 ? 20.840 -4.231 2.861 1.00 82.00 246 ASP A C 1
ATOM 1990 O O . ASP A 1 246 ? 20.992 -5.090 3.731 1.00 82.00 246 ASP A O 1
ATOM 1994 N N . PHE A 1 247 ? 21.426 -4.334 1.660 1.00 84.94 247 PHE A N 1
ATOM 1995 C CA . PHE A 1 247 ? 22.328 -5.437 1.324 1.00 84.94 247 PHE A CA 1
ATOM 1996 C C . PHE A 1 247 ? 23.565 -5.459 2.223 1.00 84.94 247 PHE A C 1
ATOM 1998 O O . PHE A 1 247 ? 23.879 -6.508 2.780 1.00 84.94 247 PHE A O 1
ATOM 2005 N N . ALA A 1 248 ? 24.246 -4.324 2.406 1.00 84.81 248 ALA A N 1
ATOM 2006 C CA . ALA A 1 248 ? 25.430 -4.256 3.261 1.00 84.81 248 ALA A CA 1
ATOM 2007 C C . ALA A 1 248 ? 25.118 -4.723 4.694 1.00 84.81 248 ALA A C 1
ATOM 2009 O O . ALA A 1 248 ? 25.820 -5.571 5.238 1.00 84.81 248 ALA A O 1
ATOM 2010 N N . ASN A 1 249 ? 24.012 -4.245 5.271 1.00 81.12 249 ASN A N 1
ATOM 2011 C CA . ASN A 1 249 ? 23.556 -4.640 6.602 1.00 81.12 249 ASN A CA 1
ATOM 2012 C C . ASN A 1 249 ? 23.175 -6.122 6.688 1.00 81.12 249 ASN A C 1
ATOM 2014 O O . ASN A 1 249 ? 23.406 -6.752 7.718 1.00 81.12 249 ASN A O 1
ATOM 2018 N N . TYR A 1 250 ? 22.568 -6.681 5.638 1.00 78.12 250 TYR A N 1
ATOM 2019 C CA . TYR A 1 250 ? 22.256 -8.107 5.576 1.00 78.12 250 TYR A CA 1
ATOM 2020 C C . TYR A 1 250 ? 23.532 -8.956 5.605 1.00 78.12 250 TYR A C 1
ATOM 2022 O O . TYR A 1 250 ? 23.620 -9.885 6.400 1.00 78.12 250 TYR A O 1
ATOM 2030 N N . TYR A 1 251 ? 24.540 -8.601 4.805 1.00 75.56 251 TYR A N 1
ATOM 2031 C CA . TYR A 1 251 ? 25.807 -9.333 4.759 1.00 75.56 251 TYR A CA 1
ATOM 2032 C C . TYR A 1 251 ? 26.643 -9.179 6.029 1.00 75.56 251 TYR A C 1
ATOM 2034 O O . TYR A 1 251 ? 27.228 -10.161 6.470 1.00 75.56 251 TYR A O 1
ATOM 2042 N N . ILE A 1 252 ? 26.650 -7.999 6.657 1.00 78.31 252 ILE A N 1
ATOM 2043 C CA . ILE A 1 252 ? 27.314 -7.794 7.955 1.00 78.31 252 ILE A CA 1
ATOM 2044 C C . ILE A 1 252 ? 26.737 -8.726 9.028 1.00 78.31 252 ILE A C 1
ATOM 2046 O O . ILE A 1 252 ? 27.477 -9.187 9.880 1.00 78.31 252 ILE A O 1
ATOM 2050 N N . LYS A 1 253 ? 25.434 -9.031 8.991 1.00 69.44 253 LYS A N 1
ATOM 2051 C CA . LYS A 1 253 ? 24.798 -9.947 9.956 1.00 69.44 253 LYS A CA 1
ATOM 2052 C C . LYS A 1 253 ? 25.105 -11.429 9.721 1.00 69.44 253 LYS A C 1
ATOM 2054 O O . LYS A 1 253 ? 24.740 -12.241 10.564 1.00 69.44 253 LYS A O 1
ATOM 2059 N N . LEU A 1 254 ? 25.664 -11.783 8.563 1.00 66.62 254 LEU A N 1
ATOM 2060 C CA . LEU A 1 254 ? 26.035 -13.161 8.222 1.00 66.62 254 LEU A CA 1
ATOM 2061 C C . LEU A 1 254 ? 27.490 -13.493 8.588 1.00 66.62 254 LEU A C 1
ATOM 2063 O O . LEU A 1 254 ? 27.871 -14.658 8.486 1.00 66.62 254 LEU A O 1
ATOM 2067 N N . ILE A 1 255 ? 28.278 -12.481 8.962 1.00 57.88 255 ILE A N 1
ATOM 2068 C CA . ILE A 1 255 ? 29.656 -12.588 9.460 1.00 57.88 255 ILE A CA 1
ATOM 2069 C C . ILE A 1 255 ? 29.606 -12.576 10.987 1.00 57.88 255 ILE A C 1
ATOM 2071 O O . ILE A 1 255 ? 30.340 -13.385 11.593 1.00 57.88 255 ILE A O 1
#

Foldseek 3Di:
DEDLQQPQDLVNLLVCQVVLEEYEHEAQFLDQVRRCLQSNHCSNVSNLVSLVSNVVNVRDHAYEYEHADFPSQLDLVGVQSVLVSCVVSVHQEYEYEWDDPDPSHPGTDDPVCVVSVVVSVVPDDHNRHYDYDYCPAQLEDLLQDDLVRRPFQWDADPQQFIARHPLQDDSLRGQDGVVPDPPCCSSPPPSSVVVSVVQNCLLVQQPCLVPDPCNVRRVLPDLSLQCVVPVGSSYHNPCPVVSVVVVVVVVVVVD

Organism: Clostridium perfringens (NCBI:txid1502)

Radius of gyration: 21.16 Å; Cα contacts (8 Å, |Δi|>4): 397; chains: 1; bounding box: 57×37×53 Å

Solvent-accessible surface area (backbone atoms only — not comparable to full-atom values): 14010 Å² total; per-residue (Å²): 90,80,44,68,33,74,81,50,44,68,70,52,19,44,52,46,28,72,68,34,58,50,38,34,37,66,53,50,34,58,43,55,80,59,16,24,68,63,63,35,85,68,34,41,61,28,33,53,50,24,54,50,38,25,56,76,43,62,44,75,34,56,41,34,38,34,25,58,42,26,58,90,48,71,44,61,69,36,55,50,40,41,48,51,50,26,61,76,67,70,27,54,32,37,38,41,31,67,43,67,75,45,98,64,35,83,52,52,67,53,84,75,46,54,61,52,52,50,56,43,56,76,69,56,90,70,89,53,45,72,45,78,47,74,85,71,72,68,55,45,41,65,62,63,48,60,80,92,72,40,80,72,54,64,30,70,46,98,87,28,40,26,18,71,30,77,64,54,78,58,75,88,56,41,33,42,37,65,88,81,43,54,70,65,56,27,64,76,24,70,58,30,48,54,51,38,53,56,50,60,48,30,26,80,70,23,68,78,30,64,76,33,96,56,25,89,66,22,50,45,34,43,47,40,47,3,23,77,76,65,81,34,52,70,44,69,43,80,50,65,67,60,53,52,51,53,50,52,55,53,54,62,74,75,107

InterPro domains:
  IPR013785 Aldolase-type TIM barrel [G3DSA:3.20.20.70] (1-255)
  IPR023885 4Fe4S-binding SPASM domain [PF13186] (154-212)
  IPR023885 4Fe4S-binding SPASM domain [TIGR04085] (154-234)
  IPR050377 Radical SAM PqqA peptide cyclase/Mycofactocin maturase MftC-like [PTHR11228] (1-241)
  IPR058240 Radical SAM superfamily [SSF102114] (1-222)